Protein AF-A0ABD3VS86-F1 (afdb_monomer)

Mean predicted aligned error: 17.23 Å

InterPro domains:
  IPR017452 GPCR, rhodopsin-like, 7TM [PS50262] (13-280)

pLDDT: mean 81.8, std 9.31, range [47.94, 93.56]

Foldseek 3Di:
DVVVLVVLVVVLVVLVVVLVVLVVVLVVLVVVLVVLVVVLVVLVVLLVVLVVLLVVLVVLLVVLVVLLVVLVVLLVVLVVLLVVLVVLLVVLVVLLVVLVVVLVVLVVQLVVLVVQLVVLVVQLVVLVVVPPPNPVSNVVSVVSNVVSVVSNVVSVVSNVVSVVSNVVSVVSNVVSVVSNVVSVVSNVVSVVSSVVSVVSNVVSVVSSVVSVVSSVVSVVVSVVSVVVSVVSVVVSVVSVVVSVVSVVVSVVSVVVSVVVVVVVVVVVVVVVVVVVVVVVVVVVVVVVVVVVVVVVVVVVVVVVVVVVVVVVVVVVVVVVVVVVVVVVVVVVVVVVVVVVVVVVVVVVVVVVVVVVVVVVPDD

Organism: Sinanodonta woodiana (NCBI:txid1069815)

Radius of gyration: 92.17 Å; Cα contacts (8 Å, |Δi|>4): 141; chains: 1; bounding box: 219×52×261 Å

Sequence (363 aa):
ALIVIVYVLVVFVYALVVIVYVLVVIVYVVVVFVHVLVVFVDALIMIVYVLVVFMYALVVFVYALVVIVYVLVVFVDALIVIVYVLVVFVYALVVFVDVLVVFVYVLVVFVYALVVIVYVLVVFVYALVVFVDAPVVIVYVLVVFVYALVVIVYVLVVFVYALVVIVYVLVVFVYALVVIVYVLVVFVYALVVIVYVLVVFVYALIVFVYALVEFVDALVVFVYILVVFVYILVVFVYILVVFVYILVEFVDALVVIVDVLVVIVDVLVVFVDALIVIVYILVVFVDVLVVIVYILVVIVDVLVVFVDVLVVIVDVLVVIVDVLVVFVDVLVVFVDVLVVIVDVLVVIVDVLVVFVDALIVIV

Secondary structure (DSSP, 8-state):
-HHHHHHHHHHHHHHHHHHHHHHHHHHHHHHHHHHHHHHHHHHHHHHHHHHHHHHHHHHHHHHHHHHHHHHHHHHHHHHHHHHHHHHHHHHHHHHHHHHHHHHHHHHHHHHHHHHHHHHHHHHHHHHHH-TTSHHHHHHHHHHHHHHHHHHHHHHHHHHHHHHHHHHHHHHHHHHHHHHHHHHHHHHHHHHHHHHHHHHHHHHHHHHHHHHHHHHHHHHHHHHHHHHHHHHHHHHHHHHHHHHHHHHHHHHHHHHHHHHHHHHHHHHHHHHHHHHHHHHHHHHHHHHHHHHHHHHHHHHHHHHHHHHHHHHHHHHHHHHHHHHHHHHHHHHHHHHHHHHHHHHHHHHHHHHHHHHHHGGGG--

Solvent-accessible surface area (backbone atoms only — not comparable to full-atom values): 18591 Å² total; per-residue (Å²): 109,71,70,59,52,52,53,52,50,50,54,50,53,52,49,52,53,51,51,53,50,51,50,52,51,50,52,51,52,51,53,54,49,53,52,50,51,51,54,47,51,52,39,50,52,50,41,52,51,34,50,53,53,29,52,51,26,50,51,53,32,52,50,33,52,54,52,47,53,55,42,50,50,55,43,52,52,38,52,51,52,48,52,53,40,50,51,53,44,53,52,40,52,50,53,47,53,54,42,50,53,52,46,54,52,45,51,54,52,44,54,52,34,52,52,51,43,54,51,40,52,53,51,46,57,54,38,70,72,44,79,87,65,27,71,64,55,48,52,54,41,50,51,54,44,52,50,32,51,52,51,44,53,52,40,51,52,54,49,53,50,44,51,53,51,47,51,52,38,50,50,52,46,52,50,38,52,52,49,46,52,53,40,50,51,52,44,53,50,37,51,53,51,46,52,53,40,50,52,52,32,52,52,26,50,51,52,31,51,50,31,50,50,53,40,50,53,40,49,51,52,41,51,51,48,52,53,52,49,52,52,52,51,51,53,51,53,51,51,50,52,52,50,50,52,52,50,50,54,48,49,52,53,50,50,53,53,52,53,54,49,50,55,53,50,54,55,50,50,55,51,50,52,52,50,51,52,52,51,52,52,49,51,54,50,50,52,52,50,52,52,52,51,52,52,50,52,53,51,51,52,53,49,50,54,52,48,54,53,49,50,53,51,50,54,54,49,50,54,51,48,54,54,47,50,56,51,49,53,56,48,51,56,52,48,54,54,48,50,55,52,50,54,56,49,50,56,52,47,54,55,48,51,56,55,54,65,63,61,79,77,81,132

Structure (mmCIF, N/CA/C/O backbone):
data_AF-A0ABD3VS86-F1
#
_entry.id   AF-A0ABD3VS86-F1
#
loop_
_atom_site.group_PDB
_atom_site.id
_atom_site.type_symbol
_atom_site.label_atom_id
_atom_site.label_alt_id
_atom_site.label_comp_id
_atom_site.label_asym_id
_atom_site.label_entity_id
_atom_site.label_seq_id
_atom_site.pdbx_PDB_ins_code
_atom_site.Cartn_x
_atom_site.Cartn_y
_atom_site.Cartn_z
_atom_site.occupancy
_atom_site.B_iso_or_equiv
_atom_site.auth_seq_id
_atom_site.auth_comp_id
_atom_site.auth_asym_id
_atom_site.auth_atom_id
_atom_site.pdbx_PDB_model_num
ATOM 1 N N . ALA A 1 1 ? 41.775 4.192 -54.102 1.00 63.22 1 ALA A N 1
ATOM 2 C CA . ALA A 1 1 ? 41.269 2.963 -53.456 1.00 63.22 1 ALA A CA 1
ATOM 3 C C . ALA A 1 1 ? 41.677 2.883 -51.981 1.00 63.22 1 ALA A C 1
ATOM 5 O O . ALA A 1 1 ? 40.817 3.076 -51.138 1.00 63.22 1 ALA A O 1
ATOM 6 N N . LEU A 1 2 ? 42.963 2.702 -51.643 1.00 70.38 2 LEU A N 1
ATOM 7 C CA . LEU A 1 2 ? 43.399 2.448 -50.256 1.00 70.38 2 LEU A CA 1
ATOM 8 C C . LEU A 1 2 ? 43.022 3.548 -49.242 1.00 70.38 2 LEU A C 1
ATOM 10 O O . LEU A 1 2 ? 42.533 3.234 -48.166 1.00 70.38 2 LEU A O 1
ATOM 14 N N . ILE A 1 3 ? 43.188 4.828 -49.593 1.00 73.25 3 ILE A N 1
ATOM 15 C CA . ILE A 1 3 ? 42.834 5.956 -48.705 1.00 73.25 3 ILE A CA 1
ATOM 16 C C . ILE A 1 3 ? 41.329 5.978 -48.398 1.00 73.25 3 ILE A C 1
ATOM 18 O O . ILE A 1 3 ? 40.940 6.203 -47.257 1.00 73.25 3 ILE A O 1
ATOM 22 N N . VAL A 1 4 ? 40.493 5.696 -49.402 1.00 71.38 4 VAL A N 1
ATOM 23 C CA . VAL A 1 4 ? 39.032 5.617 -49.243 1.00 71.38 4 VAL A CA 1
ATOM 24 C C . VAL A 1 4 ? 38.672 4.446 -48.329 1.00 71.38 4 VAL A C 1
ATOM 26 O O . VAL A 1 4 ? 37.917 4.630 -47.386 1.00 71.38 4 VAL A O 1
ATOM 29 N N . ILE A 1 5 ? 39.288 3.277 -48.531 1.00 72.12 5 ILE A N 1
ATOM 30 C CA . ILE A 1 5 ? 39.076 2.095 -47.680 1.00 72.12 5 ILE A CA 1
ATOM 31 C C . ILE A 1 5 ? 39.452 2.387 -46.220 1.00 72.12 5 ILE A C 1
ATOM 33 O O . ILE A 1 5 ? 38.683 2.080 -45.316 1.00 72.12 5 ILE A O 1
ATOM 37 N N . VAL A 1 6 ? 40.610 3.010 -45.977 1.00 78.56 6 VAL A N 1
ATOM 38 C CA . VAL A 1 6 ? 41.067 3.345 -44.618 1.00 78.56 6 VAL A CA 1
ATOM 39 C C . VAL A 1 6 ? 40.141 4.363 -43.958 1.00 78.56 6 VAL A C 1
ATOM 41 O O . VAL A 1 6 ? 39.762 4.174 -42.806 1.00 78.56 6 VAL A O 1
ATOM 44 N N . TYR A 1 7 ? 39.750 5.420 -44.673 1.00 78.75 7 TYR A N 1
ATOM 45 C CA . TYR A 1 7 ? 38.824 6.421 -44.146 1.00 78.75 7 TYR A CA 1
ATOM 46 C C . TYR A 1 7 ? 37.487 5.791 -43.745 1.00 78.75 7 TYR A C 1
ATOM 48 O O . TYR A 1 7 ? 37.012 6.004 -42.631 1.00 78.75 7 TYR A O 1
ATOM 56 N N . VAL A 1 8 ? 36.916 4.954 -44.613 1.00 72.88 8 VAL A N 1
ATOM 57 C CA . VAL A 1 8 ? 35.641 4.290 -44.336 1.00 72.88 8 VAL A CA 1
ATOM 58 C C . VAL A 1 8 ? 35.768 3.290 -43.177 1.00 72.88 8 VAL A C 1
ATOM 60 O O . VAL A 1 8 ? 34.880 3.222 -42.331 1.00 72.88 8 VAL A O 1
ATOM 63 N N . LEU A 1 9 ? 36.900 2.587 -43.049 1.00 78.25 9 LEU A N 1
ATOM 64 C CA . LEU A 1 9 ? 37.176 1.717 -41.901 1.00 78.25 9 LEU A CA 1
ATOM 65 C C . LEU A 1 9 ? 37.260 2.504 -40.580 1.00 78.25 9 LEU A C 1
ATOM 67 O O . LEU A 1 9 ? 36.756 2.051 -39.557 1.00 78.25 9 LEU A O 1
ATOM 71 N N . VAL A 1 10 ? 37.872 3.691 -40.583 1.00 83.06 10 VAL A N 1
ATOM 72 C CA . VAL A 1 10 ? 37.931 4.557 -39.392 1.00 83.06 10 VAL A CA 1
ATOM 73 C C . VAL A 1 10 ? 36.533 5.021 -38.986 1.00 83.06 10 VAL A C 1
ATOM 75 O O . VAL A 1 10 ? 36.191 4.946 -37.806 1.00 83.06 10 VAL A O 1
ATOM 78 N N . VAL A 1 11 ? 35.712 5.446 -39.951 1.00 79.00 11 VAL A N 1
ATOM 79 C CA . VAL A 1 11 ? 34.309 5.820 -39.709 1.00 79.00 11 VAL A CA 1
ATOM 80 C C . VAL A 1 11 ? 33.521 4.635 -39.141 1.00 79.00 11 VAL A C 1
ATOM 82 O O . VAL A 1 11 ? 32.789 4.799 -38.167 1.00 79.00 11 VAL A O 1
ATOM 85 N N . PHE A 1 12 ? 33.736 3.428 -39.670 1.00 80.94 12 PHE A N 1
ATOM 86 C CA . PHE A 1 12 ? 33.117 2.199 -39.172 1.00 80.94 12 PHE A CA 1
ATOM 87 C C . PHE A 1 12 ? 33.495 1.895 -37.714 1.00 80.94 12 PHE A C 1
ATOM 89 O O . PHE A 1 12 ? 32.628 1.620 -36.885 1.00 80.94 12 PHE A O 1
ATOM 96 N N . VAL A 1 13 ? 34.785 1.975 -37.375 1.00 85.31 13 VAL A N 1
ATOM 97 C CA . VAL A 1 13 ? 35.257 1.756 -35.998 1.00 85.31 13 VAL A CA 1
ATOM 98 C C . VAL A 1 13 ? 34.685 2.814 -35.058 1.00 85.31 13 VAL A C 1
ATOM 100 O O . VAL A 1 13 ? 34.249 2.480 -33.958 1.00 85.31 13 VAL A O 1
ATOM 103 N N . TYR A 1 14 ? 34.640 4.076 -35.486 1.00 86.31 14 TYR A N 1
ATOM 104 C CA . TYR A 1 14 ? 34.037 5.148 -34.701 1.00 86.31 14 TYR A CA 1
ATOM 105 C C . TYR A 1 14 ? 32.551 4.881 -34.426 1.00 86.31 14 TYR A C 1
ATOM 107 O O . TYR A 1 14 ? 32.125 4.946 -33.274 1.00 86.31 14 TYR A O 1
ATOM 115 N N . ALA A 1 15 ? 31.780 4.494 -35.446 1.00 84.50 15 ALA A N 1
ATOM 116 C CA . ALA A 1 15 ? 30.375 4.128 -35.286 1.00 84.50 15 ALA A CA 1
ATOM 117 C C . ALA A 1 15 ? 30.194 2.956 -34.304 1.00 84.50 15 ALA A C 1
ATOM 119 O O . ALA A 1 15 ? 29.332 3.016 -33.429 1.00 84.50 15 ALA A O 1
ATOM 120 N N . LEU A 1 16 ? 31.056 1.933 -34.361 1.00 86.69 16 LEU A N 1
ATOM 121 C CA . LEU A 1 16 ? 31.034 0.821 -33.404 1.00 86.69 16 LEU A CA 1
ATOM 122 C C . LEU A 1 16 ? 31.282 1.293 -31.961 1.00 86.69 16 LEU A C 1
ATOM 124 O O . LEU A 1 16 ? 30.590 0.859 -31.040 1.00 86.69 16 LEU A O 1
ATOM 128 N N . VAL A 1 17 ? 32.242 2.197 -31.749 1.00 89.75 17 VAL A N 1
ATOM 129 C CA . VAL A 1 17 ? 32.513 2.778 -30.423 1.00 89.75 17 VAL A CA 1
ATOM 130 C C . VAL A 1 17 ? 31.291 3.535 -29.903 1.00 89.75 17 VAL A C 1
ATOM 132 O O . VAL A 1 17 ? 30.924 3.376 -28.737 1.00 89.75 17 VAL A O 1
ATOM 135 N N . VAL A 1 18 ? 30.627 4.313 -30.762 1.00 89.19 18 VAL A N 1
ATOM 136 C CA . VAL A 1 18 ? 29.396 5.033 -30.411 1.00 89.19 18 VAL A CA 1
ATOM 137 C C . VAL A 1 18 ? 28.268 4.056 -30.050 1.00 89.19 18 VAL A C 1
ATOM 139 O O . VAL A 1 18 ? 27.614 4.244 -29.026 1.00 89.19 18 VAL A O 1
ATOM 142 N N . ILE A 1 19 ? 28.082 2.972 -30.812 1.00 89.25 19 ILE A N 1
ATOM 143 C CA . ILE A 1 19 ? 27.111 1.902 -30.513 1.00 89.25 19 ILE A CA 1
ATOM 144 C C . ILE A 1 19 ? 27.366 1.306 -29.124 1.00 89.25 19 ILE A C 1
ATOM 146 O O . ILE A 1 19 ? 26.439 1.188 -28.321 1.00 89.25 19 ILE A O 1
ATOM 150 N N . VAL A 1 20 ? 28.620 0.957 -28.816 1.00 91.69 20 VAL A N 1
ATOM 151 C CA . VAL A 1 20 ? 28.997 0.400 -27.507 1.00 91.69 20 VAL A CA 1
ATOM 152 C C . VAL A 1 20 ? 28.713 1.400 -26.389 1.00 91.69 20 VAL A C 1
ATOM 154 O O . VAL A 1 20 ? 28.146 1.025 -25.365 1.00 91.69 20 VAL A O 1
ATOM 157 N N . TYR A 1 21 ? 29.053 2.675 -26.585 1.00 92.12 21 TYR A N 1
ATOM 158 C CA . TYR A 1 21 ? 28.762 3.722 -25.610 1.00 92.12 21 TYR A CA 1
ATOM 159 C C . TYR A 1 21 ? 27.258 3.837 -25.330 1.00 92.12 21 TYR A C 1
ATOM 161 O O . TYR A 1 21 ? 26.846 3.828 -24.170 1.00 92.12 21 TYR A O 1
ATOM 169 N N . VAL A 1 22 ? 26.424 3.873 -26.373 1.00 90.75 22 VAL A N 1
ATOM 170 C CA . VAL A 1 22 ? 24.965 3.938 -26.210 1.00 90.75 22 VAL A CA 1
ATOM 171 C C . VAL A 1 22 ? 24.426 2.689 -25.514 1.00 90.75 22 VAL A C 1
ATOM 173 O O . VAL A 1 22 ? 23.578 2.818 -24.635 1.00 90.75 22 VAL A O 1
ATOM 176 N N . LEU A 1 23 ? 24.950 1.494 -25.808 1.00 90.00 23 LEU A N 1
ATOM 177 C CA . LEU A 1 23 ? 24.580 0.271 -25.084 1.00 90.00 23 LEU A CA 1
ATOM 178 C C . LEU A 1 23 ? 24.909 0.353 -23.589 1.00 90.00 23 LEU A C 1
ATOM 180 O O . LEU A 1 23 ? 24.090 -0.051 -22.765 1.00 90.00 23 LEU A O 1
ATOM 184 N N . VAL A 1 24 ? 26.063 0.910 -23.214 1.00 93.31 24 VAL A N 1
ATOM 185 C CA . VAL A 1 24 ? 26.407 1.135 -21.798 1.00 93.31 24 VAL A CA 1
ATOM 186 C C . VAL A 1 24 ? 25.408 2.091 -21.141 1.00 93.31 24 VAL A C 1
ATOM 188 O O . VAL A 1 24 ? 24.947 1.827 -20.030 1.00 93.31 24 VAL A O 1
ATOM 191 N N . VAL A 1 25 ? 25.020 3.166 -21.833 1.00 92.12 25 VAL A N 1
ATOM 192 C CA . VAL A 1 25 ? 23.998 4.107 -21.346 1.00 92.12 25 VAL A CA 1
ATOM 193 C C . VAL A 1 25 ? 22.637 3.416 -21.189 1.00 92.12 25 VAL A C 1
ATOM 195 O O . VAL A 1 25 ? 21.981 3.603 -20.166 1.00 92.12 25 VAL A O 1
ATOM 198 N N . ILE A 1 26 ? 22.231 2.569 -22.140 1.00 90.06 26 ILE A N 1
ATOM 199 C CA . ILE A 1 26 ? 21.009 1.754 -22.050 1.00 90.06 26 ILE A CA 1
ATOM 200 C C . ILE A 1 26 ? 21.048 0.879 -20.796 1.00 90.06 26 ILE A C 1
ATOM 202 O O . ILE A 1 26 ? 20.100 0.898 -20.015 1.00 90.06 26 ILE A O 1
ATOM 206 N N . VAL A 1 27 ? 22.146 0.153 -20.565 1.00 93.19 27 VAL A N 1
ATOM 207 C CA . VAL A 1 27 ? 22.306 -0.698 -19.374 1.00 93.19 27 VAL A CA 1
ATOM 208 C C . VAL A 1 27 ? 22.190 0.129 -18.096 1.00 93.19 27 VAL A C 1
ATOM 210 O O . VAL A 1 27 ? 21.472 -0.266 -17.180 1.00 93.19 27 VAL A O 1
ATOM 213 N N . TYR A 1 28 ? 22.838 1.293 -18.038 1.00 92.88 28 TYR A N 1
ATOM 214 C CA . TYR A 1 28 ? 22.732 2.189 -16.889 1.00 92.88 28 TYR A CA 1
ATOM 215 C C . TYR A 1 28 ? 21.281 2.617 -16.626 1.00 92.88 28 TYR A C 1
ATOM 217 O O . TYR A 1 28 ? 20.801 2.505 -15.499 1.00 92.88 28 TYR A O 1
ATOM 225 N N . VAL A 1 29 ? 20.551 3.041 -17.661 1.00 91.06 29 VAL A N 1
ATOM 226 C CA . VAL A 1 29 ? 19.140 3.435 -17.528 1.00 91.06 29 VAL A CA 1
ATOM 227 C C . VAL A 1 29 ? 18.263 2.259 -17.103 1.00 91.06 29 VAL A C 1
ATOM 229 O O . VAL A 1 29 ? 17.376 2.447 -16.275 1.00 91.06 29 VAL A O 1
ATOM 232 N N . VAL A 1 30 ? 18.534 1.041 -17.581 1.00 89.56 30 VAL A N 1
ATOM 233 C CA . VAL A 1 30 ? 17.834 -0.172 -17.124 1.00 89.56 30 VAL A CA 1
ATOM 234 C C . VAL A 1 30 ? 18.080 -0.426 -15.638 1.00 89.56 30 VAL A C 1
ATOM 236 O O . VAL A 1 30 ? 17.137 -0.723 -14.910 1.00 89.56 30 VAL A O 1
ATOM 239 N N . VAL A 1 31 ? 19.314 -0.275 -15.151 1.00 93.06 31 VAL A N 1
ATOM 240 C CA . VAL A 1 31 ? 19.618 -0.421 -13.717 1.00 93.06 31 VAL A CA 1
ATOM 241 C C . VAL A 1 31 ? 18.857 0.616 -12.889 1.00 93.06 31 VAL A C 1
ATOM 243 O O . VAL A 1 31 ? 18.236 0.264 -11.886 1.00 93.06 31 VAL A O 1
ATOM 246 N N . VAL A 1 32 ? 18.849 1.880 -13.325 1.00 91.38 32 VAL A N 1
ATOM 247 C CA . VAL A 1 32 ? 18.081 2.949 -12.666 1.00 91.38 32 VAL A CA 1
ATOM 248 C C . VAL A 1 32 ? 16.581 2.638 -12.685 1.00 91.38 32 VAL A C 1
ATOM 250 O O . VAL A 1 32 ? 15.911 2.788 -11.666 1.00 91.38 32 VAL A O 1
ATOM 253 N N . PHE A 1 33 ? 16.054 2.143 -13.805 1.00 88.62 33 PHE A N 1
ATOM 254 C CA . PHE A 1 33 ? 14.658 1.731 -13.939 1.00 88.62 33 PHE A CA 1
ATOM 255 C C . PHE A 1 33 ? 14.290 0.616 -12.955 1.00 88.62 33 PHE A C 1
ATOM 257 O O . PHE A 1 33 ? 13.276 0.715 -12.266 1.00 88.62 33 PHE A O 1
ATOM 264 N N . VAL A 1 34 ? 15.129 -0.418 -12.838 1.00 91.19 34 VAL A N 1
ATOM 265 C CA . VAL A 1 34 ? 14.931 -1.503 -11.865 1.00 91.19 34 VAL A CA 1
ATOM 266 C C . VAL A 1 34 ? 14.947 -0.957 -10.440 1.00 91.19 34 VAL A C 1
ATOM 268 O O . VAL A 1 34 ? 14.097 -1.333 -9.638 1.00 91.19 34 VAL A O 1
ATOM 271 N N . HIS A 1 35 ? 15.861 -0.040 -10.121 1.00 92.19 35 HIS A N 1
ATOM 272 C CA . HIS A 1 35 ? 15.905 0.576 -8.798 1.00 92.19 35 HIS A CA 1
ATOM 273 C C . HIS A 1 35 ? 14.616 1.347 -8.479 1.00 92.19 35 HIS A C 1
ATOM 275 O O . HIS A 1 35 ? 14.045 1.169 -7.406 1.00 92.19 35 HIS A O 1
ATOM 281 N N . VAL A 1 36 ? 14.100 2.137 -9.425 1.00 89.75 36 VAL A N 1
ATOM 282 C CA . VAL A 1 36 ? 12.823 2.847 -9.247 1.00 89.75 36 VAL A CA 1
ATOM 283 C C . VAL A 1 36 ? 11.644 1.883 -9.134 1.00 89.75 36 VAL A C 1
ATOM 285 O O . VAL A 1 36 ? 10.735 2.139 -8.349 1.00 89.75 36 VAL A O 1
ATOM 288 N N . LEU A 1 37 ? 11.665 0.749 -9.840 1.00 87.38 37 LEU A N 1
ATOM 289 C CA . LEU A 1 37 ? 10.648 -0.291 -9.687 1.00 87.38 37 LEU A CA 1
ATOM 290 C C . LEU A 1 37 ? 10.660 -0.901 -8.277 1.00 87.38 37 LEU A C 1
ATOM 292 O O . LEU A 1 37 ? 9.596 -1.120 -7.706 1.00 87.38 37 LEU A O 1
ATOM 296 N N . VAL A 1 38 ? 11.839 -1.143 -7.697 1.00 92.31 38 VAL A N 1
ATOM 297 C CA . VAL A 1 38 ? 11.953 -1.607 -6.302 1.00 92.31 38 VAL A CA 1
ATOM 298 C C . VAL A 1 38 ? 11.349 -0.573 -5.352 1.00 92.31 38 VAL A C 1
ATOM 300 O O . VAL A 1 38 ? 10.472 -0.913 -4.565 1.00 92.31 38 VAL A O 1
ATOM 303 N N . VAL A 1 39 ? 11.722 0.702 -5.499 1.00 90.88 39 VAL A N 1
ATOM 304 C CA . VAL A 1 39 ? 11.173 1.798 -4.681 1.00 90.88 39 VAL A CA 1
ATOM 305 C C . VAL A 1 39 ? 9.650 1.926 -4.845 1.00 90.88 39 VAL A C 1
ATOM 307 O O . VAL A 1 39 ? 8.940 2.208 -3.883 1.00 90.88 39 VAL A O 1
ATOM 310 N N . PHE A 1 40 ? 9.121 1.680 -6.045 1.00 87.38 40 PHE A N 1
ATOM 311 C CA . PHE A 1 40 ? 7.682 1.647 -6.308 1.00 87.38 40 PHE A CA 1
ATOM 312 C C . PHE A 1 40 ? 6.978 0.507 -5.560 1.00 87.38 40 PHE A C 1
ATOM 314 O O . PHE A 1 40 ? 5.913 0.715 -4.976 1.00 87.38 40 PHE A O 1
ATOM 321 N N . VAL A 1 41 ? 7.574 -0.690 -5.547 1.00 89.81 41 VAL A N 1
ATOM 322 C CA . VAL A 1 41 ? 7.056 -1.831 -4.779 1.00 89.81 41 VAL A CA 1
ATOM 323 C C . VAL A 1 41 ? 7.093 -1.530 -3.280 1.00 89.81 41 VAL A C 1
ATOM 325 O O . VAL A 1 41 ? 6.098 -1.767 -2.597 1.00 89.81 41 VAL A O 1
ATOM 328 N N . ASP A 1 42 ? 8.178 -0.947 -2.775 1.00 90.19 42 ASP A N 1
ATOM 329 C CA . ASP A 1 42 ? 8.295 -0.559 -1.366 1.00 90.19 42 ASP A CA 1
ATOM 330 C C . ASP A 1 42 ? 7.235 0.483 -0.972 1.00 90.19 42 ASP A C 1
ATOM 332 O O . ASP A 1 42 ? 6.608 0.369 0.084 1.00 90.19 42 ASP A O 1
ATOM 336 N N . ALA A 1 43 ? 6.957 1.458 -1.844 1.00 88.25 43 ALA A N 1
ATOM 337 C CA . ALA A 1 43 ? 5.882 2.426 -1.633 1.00 88.25 43 ALA A CA 1
ATOM 338 C C . ALA A 1 43 ? 4.499 1.753 -1.583 1.00 88.25 43 ALA A C 1
ATOM 340 O O . ALA A 1 43 ? 3.679 2.096 -0.732 1.00 88.25 43 ALA A O 1
ATOM 341 N N . LEU A 1 44 ? 4.242 0.753 -2.436 1.00 88.25 44 LEU A N 1
ATOM 342 C CA . LEU A 1 44 ? 3.002 -0.026 -2.384 1.00 88.25 44 LEU A CA 1
ATOM 343 C C . LEU A 1 44 ? 2.880 -0.817 -1.073 1.00 88.25 44 LEU A C 1
ATOM 345 O O . LEU A 1 44 ? 1.809 -0.840 -0.467 1.00 88.25 44 LEU A O 1
ATOM 349 N N . ILE A 1 45 ? 3.968 -1.441 -0.614 1.00 90.31 45 ILE A N 1
ATOM 350 C CA . ILE A 1 45 ? 4.004 -2.151 0.672 1.00 90.31 45 ILE A CA 1
ATOM 351 C C . ILE A 1 45 ? 3.692 -1.186 1.820 1.00 90.31 45 ILE A C 1
ATOM 353 O O . ILE A 1 45 ? 2.901 -1.520 2.702 1.00 90.31 45 ILE A O 1
ATOM 357 N N . MET A 1 46 ? 4.259 0.022 1.791 1.00 88.75 46 MET A N 1
ATOM 358 C CA . MET A 1 46 ? 3.983 1.054 2.790 1.00 88.75 46 MET A CA 1
ATOM 359 C C . MET A 1 46 ? 2.500 1.454 2.798 1.00 88.75 46 MET A C 1
ATOM 361 O O . MET A 1 46 ? 1.890 1.494 3.864 1.00 88.75 46 MET A O 1
ATOM 365 N N . ILE A 1 47 ? 1.884 1.651 1.626 1.00 85.19 47 ILE A N 1
ATOM 366 C CA . ILE A 1 47 ? 0.440 1.919 1.513 1.00 85.19 47 ILE A CA 1
ATOM 367 C C . ILE A 1 47 ? -0.381 0.791 2.154 1.00 85.19 47 ILE A C 1
ATOM 369 O O . ILE A 1 47 ? -1.312 1.059 2.916 1.00 85.19 47 ILE A O 1
ATOM 373 N N . VAL A 1 48 ? -0.038 -0.472 1.878 1.00 90.56 48 VAL A N 1
ATOM 374 C CA . VAL A 1 48 ? -0.724 -1.632 2.473 1.00 90.56 48 VAL A CA 1
ATOM 375 C C . VAL A 1 48 ? -0.575 -1.634 3.993 1.00 90.56 48 VAL A C 1
ATOM 377 O O . VAL A 1 48 ? -1.560 -1.845 4.699 1.00 90.56 48 VAL A O 1
ATOM 380 N N . TYR A 1 49 ? 0.626 -1.370 4.506 1.00 89.12 49 TYR A N 1
ATOM 381 C CA . TYR A 1 49 ? 0.875 -1.293 5.943 1.00 89.12 49 TYR A CA 1
ATOM 382 C C . TYR A 1 49 ? 0.008 -0.219 6.612 1.00 89.12 49 TYR A C 1
ATOM 384 O O . TYR A 1 49 ? -0.685 -0.509 7.590 1.00 89.12 49 TYR A O 1
ATOM 392 N N . VAL A 1 50 ? -0.028 0.993 6.052 1.00 87.50 50 VAL A N 1
ATOM 393 C CA . VAL A 1 50 ? -0.854 2.086 6.587 1.00 87.50 50 VAL A CA 1
ATOM 394 C C . VAL A 1 50 ? -2.344 1.731 6.533 1.00 87.50 50 VAL A C 1
ATOM 396 O O . VAL A 1 50 ? -3.078 1.996 7.484 1.00 87.50 50 VAL A O 1
ATOM 399 N N . LEU A 1 51 ? -2.801 1.050 5.478 1.00 85.19 51 LEU A N 1
ATOM 400 C CA . LEU A 1 51 ? -4.186 0.585 5.376 1.00 85.19 51 LEU A CA 1
ATOM 401 C C . LEU A 1 51 ? -4.536 -0.442 6.464 1.00 85.19 51 LEU A C 1
ATOM 403 O O . LEU A 1 51 ? -5.634 -0.401 7.019 1.00 85.19 51 LEU A O 1
ATOM 407 N N . VAL A 1 52 ? -3.613 -1.338 6.820 1.00 89.00 52 VAL A N 1
ATOM 408 C CA . VAL A 1 52 ? -3.809 -2.274 7.941 1.00 89.00 52 VAL A CA 1
ATOM 409 C C . VAL A 1 52 ? -3.948 -1.518 9.265 1.00 89.00 52 VAL A C 1
ATOM 411 O O . VAL A 1 52 ? -4.863 -1.809 10.038 1.00 89.00 52 VAL A O 1
ATOM 414 N N . VAL A 1 53 ? -3.093 -0.521 9.514 1.00 86.50 53 VAL A N 1
ATOM 415 C CA . VAL A 1 53 ? -3.177 0.332 10.714 1.00 86.50 53 VAL A CA 1
ATOM 416 C C . VAL A 1 53 ? -4.511 1.082 10.760 1.00 86.50 53 VAL A C 1
ATOM 418 O O . VAL A 1 53 ? -5.179 1.102 11.795 1.00 86.50 53 VAL A O 1
ATOM 421 N N . PHE A 1 54 ? -4.948 1.629 9.626 1.00 80.94 54 PHE A N 1
ATOM 422 C CA . PHE A 1 54 ? -6.243 2.290 9.479 1.00 80.94 54 PHE A CA 1
ATOM 423 C C . PHE A 1 54 ? -7.415 1.354 9.811 1.00 80.94 54 PHE A C 1
ATOM 425 O O . PHE A 1 54 ? -8.304 1.713 10.586 1.00 80.94 54 PHE A O 1
ATOM 432 N N . MET A 1 55 ? -7.401 0.126 9.284 1.00 86.56 55 MET A N 1
ATOM 433 C CA . MET A 1 55 ? -8.423 -0.881 9.579 1.00 86.56 55 MET A CA 1
ATOM 434 C C . MET A 1 55 ? -8.449 -1.245 11.064 1.00 86.56 55 MET A C 1
ATOM 436 O O . MET A 1 55 ? -9.524 -1.378 11.647 1.00 86.56 55 MET A O 1
ATOM 440 N N . TYR A 1 56 ? -7.284 -1.361 11.702 1.00 85.81 56 TYR A N 1
ATOM 441 C CA . TYR A 1 56 ? -7.208 -1.607 13.139 1.00 85.81 56 TYR A CA 1
ATOM 442 C C . TYR A 1 56 ? -7.815 -0.452 13.949 1.00 85.81 56 TYR A C 1
ATOM 444 O O . TYR A 1 56 ? -8.632 -0.688 14.841 1.00 85.81 56 TYR A O 1
ATOM 452 N N . ALA A 1 57 ? -7.492 0.799 13.603 1.00 83.62 57 ALA A N 1
ATOM 453 C CA . ALA A 1 57 ? -8.077 1.977 14.241 1.00 83.62 57 ALA A CA 1
ATOM 454 C C . ALA A 1 57 ? -9.610 2.012 14.090 1.00 83.62 57 ALA A C 1
ATOM 456 O O . ALA A 1 57 ? -10.321 2.303 15.055 1.00 83.62 57 ALA A O 1
ATOM 457 N N . LEU A 1 58 ? -10.131 1.633 12.916 1.00 82.50 58 LEU A N 1
ATOM 458 C CA . LEU A 1 58 ? -11.569 1.518 12.669 1.00 82.50 58 LEU A CA 1
ATOM 459 C C . LEU A 1 58 ? -12.225 0.447 13.555 1.00 82.50 58 LEU A C 1
ATOM 461 O O . LEU A 1 58 ? -13.295 0.682 14.113 1.00 82.50 58 LEU A O 1
ATOM 465 N N . VAL A 1 59 ? -11.594 -0.718 13.724 1.00 88.38 59 VAL A N 1
ATOM 466 C CA . VAL A 1 59 ? -12.110 -1.778 14.608 1.00 88.38 59 VAL A CA 1
ATOM 467 C C . VAL A 1 59 ? -12.196 -1.288 16.054 1.00 88.38 59 VAL A C 1
ATOM 469 O O . VAL A 1 59 ? -13.225 -1.480 16.702 1.00 88.38 59 VAL A O 1
ATOM 472 N N . VAL A 1 60 ? -11.156 -0.611 16.551 1.00 85.25 60 VAL A N 1
ATOM 473 C CA . VAL A 1 60 ? -11.152 -0.033 17.907 1.00 85.25 60 VAL A CA 1
ATOM 474 C C . VAL A 1 60 ? -12.258 1.016 18.060 1.00 85.25 60 VAL A C 1
ATOM 476 O O . VAL A 1 60 ? -12.967 1.022 19.066 1.00 85.25 60 VAL A O 1
ATOM 479 N N . PHE A 1 61 ? -12.453 1.862 17.047 1.00 79.62 61 PHE A N 1
ATOM 480 C CA . PHE A 1 61 ? -13.527 2.853 17.013 1.00 79.62 61 PHE A CA 1
ATOM 481 C C . PHE A 1 61 ? -14.919 2.206 17.101 1.00 79.62 61 PHE A C 1
ATOM 483 O O . PHE A 1 61 ? -15.743 2.606 17.927 1.00 79.62 61 PHE A O 1
ATOM 490 N N . VAL A 1 62 ? -15.176 1.170 16.295 1.00 86.75 62 VAL A N 1
ATOM 491 C CA . VAL A 1 62 ? -16.447 0.429 16.317 1.00 86.75 62 VAL A CA 1
ATOM 492 C C . VAL A 1 62 ? -16.651 -0.259 17.665 1.00 86.75 62 VAL A C 1
ATOM 494 O O . VAL A 1 62 ? -17.747 -0.204 18.220 1.00 86.75 62 VAL A O 1
ATOM 497 N N . TYR A 1 63 ? -15.605 -0.863 18.231 1.00 86.62 63 TYR A N 1
ATOM 498 C CA . TYR A 1 63 ? -15.682 -1.488 19.548 1.00 86.62 63 TYR A CA 1
ATOM 499 C C . TYR A 1 63 ? -16.066 -0.476 20.635 1.00 86.62 63 TYR A C 1
ATOM 501 O O . TYR A 1 63 ? -16.973 -0.739 21.422 1.00 86.62 63 TYR A O 1
ATOM 509 N N . ALA A 1 64 ? -15.448 0.710 20.644 1.00 84.12 64 ALA A N 1
ATOM 510 C CA . ALA A 1 64 ? -15.806 1.772 21.582 1.00 84.12 64 ALA A CA 1
ATOM 511 C C . ALA A 1 64 ? -17.286 2.180 21.447 1.00 84.12 64 ALA A C 1
ATOM 513 O O . ALA A 1 64 ? -17.973 2.325 22.457 1.00 84.12 64 ALA A O 1
ATOM 514 N N . LEU A 1 65 ? -17.813 2.275 20.220 1.00 83.62 65 LEU A N 1
ATOM 515 C CA . LEU A 1 65 ? -19.234 2.554 19.984 1.00 83.62 65 LEU A CA 1
ATOM 516 C C . LEU A 1 65 ? -20.146 1.459 20.562 1.00 83.62 65 LEU A C 1
ATOM 518 O O . LEU A 1 65 ? -21.141 1.769 21.215 1.00 83.62 65 LEU A O 1
ATOM 522 N N . VAL A 1 66 ? -19.800 0.184 20.365 1.00 89.88 66 VAL A N 1
ATOM 523 C CA . VAL A 1 66 ? -20.557 -0.950 20.926 1.00 89.88 66 VAL A CA 1
ATOM 524 C C . VAL A 1 66 ? -20.585 -0.884 22.453 1.00 89.88 66 VAL A C 1
ATOM 526 O O . VAL A 1 66 ? -21.640 -1.074 23.059 1.00 89.88 66 VAL A O 1
ATOM 529 N N . VAL A 1 67 ? -19.453 -0.563 23.085 1.00 87.06 67 VAL A N 1
ATOM 530 C CA . VAL A 1 67 ? -19.389 -0.415 24.544 1.00 87.06 67 VAL A CA 1
ATOM 531 C C . VAL A 1 67 ? -20.272 0.743 25.020 1.00 87.06 67 VAL A C 1
ATOM 533 O O . VAL A 1 67 ? -20.985 0.575 26.007 1.00 87.06 67 VAL A O 1
ATOM 536 N N . ILE A 1 68 ? -20.307 1.881 24.315 1.00 83.19 68 ILE A N 1
ATOM 537 C CA . ILE A 1 68 ? -21.224 2.990 24.646 1.00 83.19 68 ILE A CA 1
ATOM 538 C C . ILE A 1 68 ? -22.677 2.507 24.648 1.00 83.19 68 ILE A C 1
ATOM 540 O O . ILE A 1 68 ? -23.408 2.781 25.599 1.00 83.19 68 ILE A O 1
ATOM 544 N N . VAL A 1 69 ? -23.090 1.758 23.620 1.00 88.19 69 VAL A N 1
ATOM 545 C CA . VAL A 1 69 ? -24.454 1.213 23.532 1.00 88.19 69 VAL A CA 1
ATOM 546 C C . VAL A 1 69 ? -24.755 0.302 24.720 1.00 88.19 69 VAL A C 1
ATOM 548 O O . VAL A 1 69 ? -25.800 0.451 25.348 1.00 88.19 69 VAL A O 1
ATOM 551 N N . TYR A 1 70 ? -23.837 -0.597 25.078 1.00 87.00 70 TYR A N 1
ATOM 552 C CA . TYR A 1 70 ? -24.023 -1.486 26.225 1.00 87.00 70 TYR A CA 1
ATOM 553 C C . TYR A 1 70 ? -24.203 -0.710 27.538 1.00 87.00 70 TYR A C 1
ATOM 555 O O . TYR A 1 70 ? -25.105 -1.002 28.321 1.00 87.00 70 TYR A O 1
ATOM 563 N N . VAL A 1 71 ? -23.384 0.317 27.773 1.00 85.00 71 VAL A N 1
ATOM 564 C CA . VAL A 1 71 ? -23.476 1.120 29.000 1.00 85.00 71 VAL A CA 1
ATOM 565 C C . VAL A 1 71 ? -24.763 1.950 29.032 1.00 85.00 71 VAL A C 1
ATOM 567 O O . VAL A 1 71 ? -25.360 2.104 30.096 1.00 85.00 71 VAL A O 1
ATOM 570 N N . LEU A 1 72 ? -25.242 2.426 27.878 1.00 84.38 72 LEU A N 1
ATOM 571 C CA . LEU A 1 72 ? -26.551 3.074 27.772 1.00 84.38 72 LEU A CA 1
ATOM 572 C C . LEU A 1 72 ? -27.703 2.120 28.110 1.00 84.38 72 LEU A C 1
ATOM 574 O O . LEU A 1 72 ? -28.656 2.546 28.754 1.00 84.38 72 LEU A O 1
ATOM 578 N N . VAL A 1 73 ? -27.618 0.840 27.738 1.00 88.75 73 VAL A N 1
ATOM 579 C CA . VAL A 1 73 ? -28.618 -0.162 28.150 1.00 88.75 73 VAL A CA 1
ATOM 580 C C . VAL A 1 73 ? -28.629 -0.311 29.672 1.00 88.75 73 VAL A C 1
ATOM 582 O O . VAL A 1 73 ? -29.683 -0.166 30.284 1.00 88.75 73 VAL A O 1
ATOM 585 N N . VAL A 1 74 ? -27.458 -0.477 30.301 1.00 85.75 74 VAL A N 1
ATOM 586 C CA . VAL A 1 74 ? -27.339 -0.561 31.772 1.00 85.75 74 VAL A CA 1
ATOM 587 C C . VAL A 1 74 ? -27.915 0.684 32.458 1.00 85.75 74 VAL A C 1
ATOM 589 O O . VAL A 1 74 ? -28.565 0.588 33.498 1.00 85.75 74 VAL A O 1
ATOM 592 N N . PHE A 1 75 ? -27.702 1.861 31.869 1.00 80.94 75 PHE A N 1
ATOM 593 C CA . PHE A 1 75 ? -28.251 3.122 32.359 1.00 80.94 75 PHE A CA 1
ATOM 594 C C . PHE A 1 75 ? -29.786 3.149 32.312 1.00 80.94 75 PHE A C 1
ATOM 596 O O . PHE A 1 75 ? -30.430 3.567 33.276 1.00 80.94 75 PHE A O 1
ATOM 603 N N . VAL A 1 76 ? -30.378 2.692 31.205 1.00 86.94 76 VAL A N 1
ATOM 604 C CA . VAL A 1 76 ? -31.837 2.597 31.053 1.00 86.94 76 VAL A CA 1
ATOM 605 C C . VAL A 1 76 ? -32.418 1.594 32.049 1.00 86.94 76 VAL A C 1
ATOM 607 O O . VAL A 1 76 ? -33.402 1.911 32.717 1.00 86.94 76 VAL A O 1
ATOM 610 N N . ASP A 1 77 ? -31.784 0.436 32.223 1.00 87.88 77 ASP A N 1
ATOM 611 C CA . ASP A 1 77 ? -32.220 -0.575 33.190 1.00 87.88 77 ASP A CA 1
ATOM 612 C C . ASP A 1 77 ? -32.190 -0.036 34.627 1.00 87.88 77 ASP A C 1
ATOM 614 O O . ASP A 1 77 ? -33.154 -0.199 35.377 1.00 87.88 77 ASP A O 1
ATOM 618 N N . ALA A 1 78 ? -31.131 0.686 35.006 1.00 83.38 78 ALA A N 1
ATOM 619 C CA . ALA A 1 78 ? -31.050 1.352 36.304 1.00 83.38 78 ALA A CA 1
ATOM 620 C C . ALA A 1 78 ? -32.211 2.347 36.508 1.00 83.38 78 ALA A C 1
ATOM 622 O O . ALA A 1 78 ? -32.845 2.360 37.565 1.00 83.38 78 ALA A O 1
ATOM 623 N N . LEU A 1 79 ? -32.551 3.143 35.488 1.00 84.94 79 LEU A N 1
ATOM 624 C CA . LEU A 1 79 ? -33.686 4.066 35.558 1.00 84.94 79 LEU A CA 1
ATOM 625 C C . LEU A 1 79 ? -35.018 3.324 35.755 1.00 84.94 79 LEU A C 1
ATOM 627 O O . LEU A 1 79 ? -35.836 3.744 36.575 1.00 84.94 79 LEU A O 1
ATOM 631 N N . ILE A 1 80 ? -35.224 2.206 35.054 1.00 90.00 80 ILE A N 1
ATOM 632 C CA . ILE A 1 80 ? -36.418 1.363 35.208 1.00 90.00 80 ILE A CA 1
ATOM 633 C C . ILE A 1 80 ? -36.531 0.846 36.648 1.00 90.00 80 ILE A C 1
ATOM 635 O O . ILE A 1 80 ? -37.611 0.913 37.242 1.00 90.00 80 ILE A O 1
ATOM 639 N N . VAL A 1 81 ? -35.426 0.383 37.242 1.00 88.44 81 VAL A N 1
ATOM 640 C CA . VAL A 1 81 ? -35.419 -0.088 38.636 1.00 88.44 81 VAL A CA 1
ATOM 641 C C . VAL A 1 81 ? -35.785 1.041 39.602 1.00 88.44 81 VAL A C 1
ATOM 643 O O . VAL A 1 81 ? -36.595 0.817 40.500 1.00 88.44 81 VAL A O 1
ATOM 646 N N . ILE A 1 82 ? -35.267 2.262 39.410 1.00 83.69 82 ILE A N 1
ATOM 647 C CA . ILE A 1 82 ? -35.652 3.421 40.239 1.00 83.69 82 ILE A CA 1
ATOM 648 C C . ILE A 1 82 ? -37.163 3.648 40.178 1.00 83.69 82 ILE A C 1
ATOM 650 O O . ILE A 1 82 ? -37.800 3.796 41.221 1.00 83.69 82 ILE A O 1
ATOM 654 N N . VAL A 1 83 ? -37.748 3.643 38.976 1.00 89.38 83 VAL A N 1
ATOM 655 C CA . VAL A 1 83 ? -39.196 3.828 38.799 1.00 89.38 83 VAL A CA 1
ATOM 656 C C . VAL A 1 83 ? -39.976 2.749 39.548 1.00 89.38 83 VAL A C 1
ATOM 658 O O . VAL A 1 83 ? -40.898 3.073 40.295 1.00 89.38 83 VAL A O 1
ATOM 661 N N . TYR A 1 84 ? -39.586 1.481 39.412 1.00 89.62 84 TYR A N 1
ATOM 662 C CA . TYR A 1 84 ? -40.241 0.378 40.114 1.00 89.62 84 TYR A CA 1
ATOM 663 C C . TYR A 1 84 ? -40.177 0.545 41.640 1.00 89.62 84 TYR A C 1
ATOM 665 O O . TYR A 1 84 ? -41.188 0.407 42.329 1.00 89.62 84 TYR A O 1
ATOM 673 N N . VAL A 1 85 ? -39.010 0.902 42.181 1.00 87.12 85 VAL A N 1
ATOM 674 C CA . VAL A 1 85 ? -38.829 1.104 43.626 1.00 87.12 85 VAL A CA 1
ATOM 675 C C . VAL A 1 85 ? -39.647 2.290 44.135 1.00 87.12 85 VAL A C 1
ATOM 6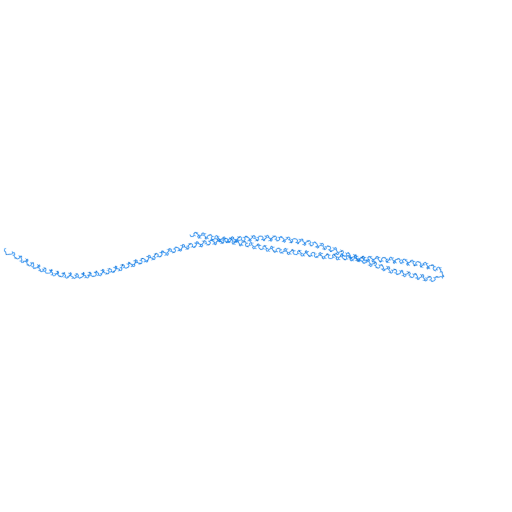77 O O . VAL A 1 85 ? -40.243 2.201 45.208 1.00 87.12 85 VAL A O 1
ATOM 680 N N . LEU A 1 86 ? -39.749 3.373 43.359 1.00 85.00 86 LEU A N 1
ATOM 681 C CA . LEU A 1 86 ? -40.617 4.505 43.689 1.00 85.00 86 LEU A CA 1
ATOM 682 C C . LEU A 1 86 ? -42.096 4.106 43.726 1.00 85.00 86 LEU A C 1
ATOM 684 O O . LEU A 1 86 ? -42.816 4.547 44.618 1.00 85.00 86 LEU A O 1
ATOM 688 N N . VAL A 1 87 ? -42.554 3.240 42.818 1.00 90.69 87 VAL A N 1
ATOM 689 C CA . VAL A 1 87 ? -43.928 2.709 42.859 1.00 90.69 87 VAL A CA 1
ATOM 690 C C . VAL A 1 87 ? -44.165 1.913 44.146 1.00 90.69 87 VAL A 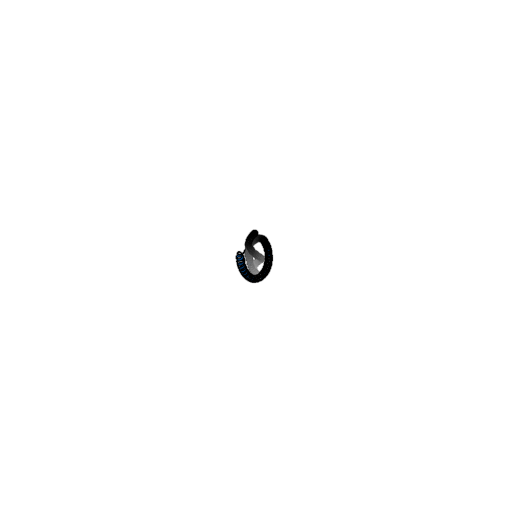C 1
ATOM 692 O O . VAL A 1 87 ? -45.162 2.147 44.831 1.00 90.69 87 VAL A O 1
ATOM 695 N N . VAL A 1 88 ? -43.237 1.025 44.521 1.00 87.12 88 VAL A N 1
ATOM 696 C CA . VAL A 1 88 ? -43.317 0.256 45.779 1.00 87.12 88 VAL A CA 1
ATOM 697 C C . VAL A 1 88 ? -43.335 1.185 46.996 1.00 87.12 88 VAL A C 1
ATOM 699 O O . VAL A 1 88 ? -44.120 0.980 47.920 1.00 87.12 88 VAL A O 1
ATOM 702 N N . PHE A 1 89 ? -42.514 2.233 46.984 1.00 82.44 89 PHE A N 1
ATOM 703 C CA . PHE A 1 89 ? -42.457 3.241 48.039 1.00 82.44 89 PHE A CA 1
ATOM 704 C C . PHE A 1 89 ? -43.782 4.000 48.190 1.00 82.44 89 PHE A C 1
ATOM 706 O O . PHE A 1 89 ? -44.287 4.152 49.302 1.00 82.44 89 PHE A O 1
ATOM 713 N N . VAL A 1 90 ? -44.382 4.439 47.080 1.00 88.00 90 VAL A N 1
ATOM 714 C CA . VAL A 1 90 ? -45.693 5.105 47.091 1.00 88.00 90 VAL A CA 1
ATOM 715 C C . VAL A 1 90 ? -46.770 4.165 47.626 1.00 88.00 90 VAL A C 1
ATOM 717 O O . VAL A 1 90 ? -47.563 4.571 48.470 1.00 88.00 90 VAL A O 1
ATOM 720 N N . TYR A 1 91 ? -46.778 2.902 47.196 1.00 87.69 91 TYR A N 1
ATOM 721 C CA . TYR A 1 91 ? -47.724 1.913 47.710 1.00 87.69 91 TYR A CA 1
ATOM 722 C C . TYR A 1 91 ? -47.572 1.706 49.224 1.00 87.69 91 TYR A C 1
ATOM 724 O O . TYR A 1 91 ? -48.560 1.727 49.955 1.00 87.69 91 TYR A O 1
ATOM 732 N N . ALA A 1 92 ? -46.336 1.585 49.715 1.00 84.81 92 ALA A N 1
ATOM 733 C CA . ALA A 1 92 ? -46.048 1.489 51.142 1.00 84.81 92 ALA A CA 1
ATOM 734 C C . ALA A 1 92 ? -46.554 2.723 51.915 1.00 84.81 92 ALA A C 1
ATOM 736 O O . ALA A 1 92 ? -47.123 2.576 52.995 1.00 84.81 92 ALA A O 1
ATOM 737 N N . LEU A 1 93 ? -46.414 3.932 51.354 1.00 84.19 93 LEU A N 1
ATOM 738 C CA . LEU A 1 93 ? -46.939 5.163 51.954 1.00 84.19 93 LEU A CA 1
ATOM 739 C C . LEU A 1 93 ? -48.469 5.135 52.068 1.00 84.19 93 LEU A C 1
ATOM 741 O O . LEU A 1 93 ? -49.006 5.518 53.104 1.00 84.19 93 LEU A O 1
ATOM 745 N N . VAL A 1 94 ? -49.166 4.665 51.030 1.00 91.25 94 VAL A N 1
ATOM 746 C CA . VAL A 1 94 ? -50.631 4.522 51.056 1.00 91.25 94 VAL A CA 1
ATOM 747 C C . VAL A 1 94 ? -51.050 3.573 52.180 1.00 91.25 94 VAL A C 1
ATOM 749 O O . VAL A 1 94 ? -51.853 3.955 53.027 1.00 91.25 94 VAL A O 1
ATOM 752 N N . VAL A 1 95 ? -50.422 2.393 52.268 1.00 87.88 95 VAL A N 1
ATOM 753 C CA . VAL A 1 95 ? -50.698 1.420 53.341 1.00 87.88 95 VAL A CA 1
ATOM 754 C C . VAL A 1 95 ? -50.420 2.015 54.725 1.00 87.88 95 VAL A C 1
ATOM 756 O O . VAL A 1 95 ? -51.193 1.794 55.656 1.00 87.88 95 VAL A O 1
ATOM 759 N N . PHE A 1 96 ? -49.346 2.794 54.883 1.00 84.19 96 PHE A N 1
ATOM 760 C CA . PHE A 1 96 ? -49.046 3.479 56.142 1.00 84.19 96 PHE A CA 1
ATOM 761 C C . PHE A 1 96 ? -50.179 4.420 56.570 1.00 84.19 96 PHE A C 1
ATOM 763 O O . PHE A 1 96 ? -50.602 4.395 57.727 1.00 84.19 96 PHE A O 1
ATOM 770 N N . VAL A 1 97 ? -50.669 5.242 55.637 1.00 88.06 97 VAL A N 1
ATOM 771 C CA . VAL A 1 97 ? -51.765 6.184 55.889 1.00 88.06 97 VAL A CA 1
ATOM 772 C C . VAL A 1 97 ? -53.033 5.430 56.285 1.00 88.06 97 VAL A C 1
ATOM 774 O O . VAL A 1 97 ? -53.645 5.782 57.294 1.00 88.06 97 VAL A O 1
ATOM 777 N N . ASP A 1 98 ? -53.386 4.362 55.568 1.00 88.44 98 ASP A N 1
ATOM 778 C CA . ASP A 1 98 ? -54.566 3.546 55.875 1.00 88.44 98 ASP A CA 1
ATOM 779 C C . ASP A 1 98 ? -54.494 2.939 57.285 1.00 88.44 98 ASP A C 1
ATOM 781 O O . ASP A 1 98 ? -55.453 3.012 58.058 1.00 88.44 98 ASP A O 1
ATOM 785 N N . VAL A 1 99 ? -53.336 2.394 57.673 1.00 86.12 99 VAL A N 1
ATOM 786 C CA . VAL A 1 99 ? -53.130 1.825 59.016 1.00 86.12 99 VAL A CA 1
ATOM 787 C C . VAL A 1 99 ? -53.234 2.899 60.096 1.00 86.12 99 VAL A C 1
ATOM 789 O O . VAL A 1 99 ? -53.806 2.644 61.156 1.00 86.12 99 VAL A O 1
ATOM 792 N N . LEU A 1 100 ? -52.735 4.109 59.839 1.00 84.06 100 LEU A N 1
ATOM 793 C CA . LEU A 1 100 ? -52.842 5.229 60.771 1.00 84.06 100 LEU A CA 1
ATOM 794 C C . LEU A 1 100 ? -54.298 5.686 60.949 1.00 84.06 100 LEU A C 1
ATOM 796 O O . LEU A 1 100 ? -54.714 5.986 62.068 1.00 84.06 100 LEU A O 1
ATOM 800 N N . VAL A 1 101 ? -55.101 5.671 59.881 1.00 89.12 101 VAL A N 1
ATOM 801 C CA . VAL A 1 101 ? -56.549 5.926 59.967 1.00 89.12 101 VAL A CA 1
ATOM 802 C C . VAL A 1 101 ? -57.234 4.874 60.845 1.00 89.12 101 VAL A C 1
ATOM 804 O O . VAL A 1 101 ? -57.980 5.232 61.761 1.00 89.12 101 VAL A O 1
ATOM 807 N N . VAL A 1 102 ? -56.943 3.584 60.632 1.00 85.75 102 VAL A N 1
ATOM 808 C CA . VAL A 1 102 ? -57.471 2.491 61.472 1.00 85.75 102 VAL A CA 1
ATOM 809 C C . VAL A 1 102 ? -57.035 2.662 62.928 1.00 85.75 102 VAL A C 1
ATOM 811 O O . VAL A 1 102 ? -57.846 2.511 63.839 1.00 85.75 102 VAL A O 1
ATOM 814 N N . PHE A 1 103 ? -55.778 3.030 63.163 1.00 80.62 103 PHE A N 1
ATOM 815 C CA . PHE A 1 103 ? -55.232 3.268 64.496 1.00 80.62 103 PHE A CA 1
ATOM 816 C C . PHE A 1 103 ? -55.990 4.372 65.246 1.00 80.62 103 PHE A C 1
ATOM 818 O O . PHE A 1 103 ? -56.374 4.187 66.402 1.00 80.62 103 PHE A O 1
ATOM 825 N N . VAL A 1 104 ? -56.263 5.500 64.580 1.00 84.94 104 VAL A N 1
ATOM 826 C CA . VAL A 1 104 ? -57.062 6.595 65.152 1.00 84.94 104 VAL A CA 1
ATOM 827 C C . VAL A 1 104 ? -58.471 6.113 65.495 1.00 84.94 104 VAL A C 1
ATOM 829 O O . VAL A 1 104 ? -58.957 6.382 66.593 1.00 84.94 104 VAL A O 1
ATOM 832 N N . TYR A 1 105 ? -59.116 5.357 64.602 1.00 85.50 105 TYR A N 1
ATOM 833 C CA . TYR A 1 105 ? -60.444 4.796 64.861 1.00 85.50 105 TYR A CA 1
ATOM 834 C C . TYR A 1 105 ? -60.455 3.878 66.095 1.00 85.50 105 TYR A C 1
ATOM 836 O O . TYR A 1 105 ? -61.308 4.013 66.971 1.00 85.50 105 TYR A O 1
ATOM 844 N N . VAL A 1 106 ? -59.471 2.983 66.207 1.00 82.94 106 VAL A N 1
ATOM 845 C CA . VAL A 1 106 ? -59.320 2.061 67.343 1.00 82.94 106 VAL A CA 1
ATOM 846 C C . VAL A 1 106 ? -59.131 2.823 68.659 1.00 82.94 106 VAL A C 1
ATOM 848 O O . VAL A 1 106 ? -59.748 2.470 69.664 1.00 82.94 106 VAL A O 1
ATOM 851 N N . LEU A 1 107 ? -58.354 3.911 68.655 1.00 81.88 107 LEU A N 1
ATOM 852 C CA . LEU A 1 107 ? -58.184 4.780 69.822 1.00 81.88 107 LEU A CA 1
ATOM 853 C C . LEU A 1 107 ? -59.510 5.428 70.253 1.00 81.88 107 LEU A C 1
ATOM 855 O O . LEU A 1 107 ? -59.809 5.488 71.444 1.00 81.88 107 LEU A O 1
ATOM 859 N N . VAL A 1 108 ? -60.330 5.878 69.299 1.00 88.19 108 VAL A N 1
ATOM 860 C CA . VAL A 1 108 ? -61.661 6.432 69.594 1.00 88.19 108 VAL A CA 1
ATOM 861 C C . VAL A 1 108 ? -62.555 5.380 70.260 1.00 88.19 108 VAL A C 1
ATOM 863 O O . VAL A 1 108 ? -63.183 5.671 71.280 1.00 88.19 108 VAL A O 1
ATOM 866 N N . VAL A 1 109 ? -62.574 4.143 69.746 1.00 85.06 109 VAL A N 1
ATOM 867 C CA . VAL A 1 109 ? -63.342 3.032 70.342 1.00 85.06 109 VAL A CA 1
ATOM 868 C C . VAL A 1 109 ? -62.843 2.702 71.753 1.00 85.06 109 VAL A C 1
ATOM 870 O O . VAL A 1 109 ? -63.654 2.476 72.652 1.00 85.06 109 VAL A O 1
ATOM 873 N N . PHE A 1 110 ? -61.527 2.731 71.981 1.00 81.81 110 PHE A N 1
ATOM 874 C CA . PHE A 1 110 ? -60.936 2.539 73.307 1.00 81.81 110 PHE A CA 1
ATOM 875 C C . PHE A 1 110 ? -61.421 3.586 74.317 1.00 81.81 110 PHE A C 1
ATOM 877 O O . PHE A 1 110 ? -61.869 3.237 75.410 1.00 81.81 110 PHE A O 1
ATOM 884 N N . VAL A 1 111 ? -61.368 4.869 73.940 1.00 84.88 111 VAL A N 1
ATOM 885 C CA . VAL A 1 111 ? -61.847 5.976 74.782 1.00 84.88 111 VAL A CA 1
ATOM 886 C C . VAL A 1 111 ? -63.327 5.788 75.110 1.00 84.88 111 VAL A C 1
ATOM 888 O O . VAL A 1 111 ? -63.717 5.928 76.268 1.00 84.88 111 VAL A O 1
ATOM 891 N N . TYR A 1 112 ? -64.146 5.405 74.128 1.00 83.50 112 TYR A N 1
ATOM 892 C CA . TYR A 1 112 ? -65.562 5.130 74.355 1.00 83.50 112 TYR A CA 1
ATOM 893 C C . TYR A 1 112 ? -65.784 3.975 75.346 1.00 83.50 112 TYR A C 1
ATOM 895 O O . TYR A 1 112 ? -66.575 4.112 76.278 1.00 83.50 112 TYR A O 1
ATOM 903 N N . ALA A 1 113 ? -65.056 2.861 75.208 1.00 80.69 113 ALA A N 1
ATOM 904 C CA . ALA A 1 113 ? -65.153 1.727 76.131 1.00 80.69 113 ALA A CA 1
ATOM 905 C C . ALA A 1 113 ? -64.772 2.110 77.575 1.00 80.69 113 ALA A C 1
ATOM 907 O O . ALA A 1 113 ? -65.446 1.698 78.520 1.00 80.69 113 ALA A O 1
ATOM 908 N N . LEU A 1 114 ? -63.748 2.955 77.758 1.00 81.06 114 LEU A N 1
ATOM 909 C CA . LEU A 1 114 ? -63.392 3.505 79.070 1.00 81.06 114 LEU A CA 1
ATOM 910 C C . LEU A 1 114 ? -64.506 4.380 79.654 1.00 81.06 114 LEU A C 1
ATOM 912 O O . LEU A 1 114 ? -64.832 4.244 80.832 1.00 81.06 114 LEU A O 1
ATOM 916 N N . VAL A 1 115 ? -65.119 5.245 78.840 1.00 87.62 115 VAL A N 1
ATOM 917 C CA . VAL A 1 115 ? -66.264 6.066 79.268 1.00 87.62 115 VAL A CA 1
ATOM 918 C C . VAL A 1 115 ? -67.429 5.180 79.725 1.00 87.62 115 VAL A C 1
ATOM 920 O O . VAL A 1 115 ? -68.019 5.451 80.771 1.00 87.62 115 VAL A O 1
ATOM 923 N N . VAL A 1 116 ? -67.724 4.090 79.003 1.00 82.50 116 VAL A N 1
ATOM 924 C CA . VAL A 1 116 ? -68.750 3.110 79.401 1.00 82.50 116 VAL A CA 1
ATOM 925 C C . VAL A 1 116 ? -68.417 2.486 80.756 1.00 82.50 116 VAL A C 1
ATOM 927 O O . VAL A 1 116 ? -69.292 2.425 81.614 1.00 82.50 116 VAL A O 1
ATOM 930 N N . ILE A 1 117 ? -67.165 2.084 80.999 1.00 79.44 117 ILE A N 1
ATOM 931 C CA . ILE A 1 117 ? -66.742 1.555 82.307 1.00 79.44 117 ILE A CA 1
ATOM 932 C C . ILE A 1 117 ? -66.981 2.575 83.421 1.00 79.44 117 ILE A C 1
ATOM 934 O O . ILE A 1 117 ? -67.556 2.223 84.449 1.00 79.44 117 ILE A O 1
ATOM 938 N N . VAL A 1 118 ? -66.573 3.833 83.222 1.00 83.12 118 VAL A N 1
ATOM 939 C CA . VAL A 1 118 ? -66.783 4.901 84.212 1.00 83.12 118 VAL A CA 1
ATOM 940 C C . VAL A 1 118 ? -68.271 5.052 84.522 1.00 83.12 118 VAL A C 1
ATOM 942 O O . VAL A 1 118 ? -68.652 5.077 85.690 1.00 83.12 118 VAL A O 1
ATOM 945 N N . TYR A 1 119 ? -69.124 5.084 83.496 1.00 81.12 119 TYR A N 1
ATOM 946 C CA . TYR A 1 119 ? -70.572 5.169 83.675 1.00 81.12 119 TYR A CA 1
ATOM 947 C C . TYR A 1 119 ? -71.138 3.965 84.445 1.00 81.12 119 TYR A C 1
ATOM 949 O O . TYR A 1 119 ? -71.890 4.137 85.402 1.00 81.12 119 TYR A O 1
ATOM 957 N N . VAL A 1 120 ? -70.738 2.747 84.074 1.00 78.62 120 VAL A N 1
ATOM 958 C CA . VAL A 1 120 ? -71.159 1.497 84.725 1.00 78.62 120 VAL A CA 1
ATOM 959 C C . VAL A 1 120 ? -70.743 1.474 86.199 1.00 78.62 120 VAL A C 1
ATOM 961 O O . VAL A 1 120 ? -71.550 1.100 87.045 1.00 78.62 120 VAL A O 1
ATOM 964 N N . LEU A 1 121 ? -69.534 1.937 86.534 1.00 77.31 121 LEU A N 1
ATOM 965 C CA . LEU A 1 121 ? -69.071 2.068 87.920 1.00 77.31 121 LEU A CA 1
ATOM 966 C C . LEU A 1 121 ? -69.890 3.092 88.711 1.00 77.31 121 LEU A C 1
ATOM 968 O O . LEU A 1 121 ? -70.240 2.832 89.859 1.00 77.31 121 LEU A O 1
ATOM 972 N N . VAL A 1 122 ? -70.234 4.232 88.105 1.00 80.94 122 VAL A N 1
ATOM 973 C CA . VAL A 1 122 ? -71.121 5.219 88.738 1.00 80.94 122 VAL A CA 1
ATOM 974 C C . VAL A 1 122 ? -72.481 4.584 89.044 1.00 80.94 122 VAL A C 1
ATOM 976 O O . VAL A 1 122 ? -72.940 4.649 90.183 1.00 80.94 122 VAL A O 1
ATOM 979 N N . VAL A 1 123 ? -73.100 3.905 88.071 1.00 79.19 123 VAL A N 1
ATOM 980 C CA . VAL A 1 123 ? -74.385 3.205 88.260 1.00 79.19 123 VAL A CA 1
ATOM 981 C C . VAL A 1 123 ? -74.278 2.102 89.317 1.00 79.19 123 VAL A C 1
ATOM 983 O O . VAL A 1 123 ? -75.185 1.963 90.133 1.00 79.19 123 VAL A O 1
ATOM 986 N N . PHE A 1 124 ? -73.171 1.355 89.359 1.00 75.31 124 PHE A N 1
ATOM 987 C CA . PHE A 1 124 ? -72.906 0.343 90.386 1.00 75.31 124 PHE A CA 1
ATOM 988 C C . PHE A 1 124 ? -72.914 0.940 91.798 1.00 75.31 124 PHE A C 1
ATOM 990 O O . PHE A 1 124 ? -73.569 0.407 92.694 1.00 75.31 124 PHE A O 1
ATOM 997 N N . VAL A 1 125 ? -72.221 2.070 91.988 1.00 74.50 125 VAL A N 1
ATOM 998 C CA . VAL A 1 125 ? -72.185 2.795 93.266 1.00 74.50 125 VAL A CA 1
ATOM 999 C C . VAL A 1 125 ? -73.592 3.236 93.670 1.00 74.50 125 VAL A C 1
ATOM 1001 O O . VAL A 1 125 ? -73.982 3.033 94.816 1.00 74.50 125 VAL A O 1
ATOM 1004 N N . TYR A 1 126 ? -74.385 3.771 92.737 1.00 72.94 126 TYR A N 1
ATOM 1005 C CA . TYR A 1 126 ? -75.783 4.128 92.999 1.00 72.94 126 TYR A CA 1
ATOM 1006 C C . TYR A 1 126 ? -76.659 2.909 93.340 1.00 72.94 126 TYR A C 1
ATOM 1008 O O . TYR A 1 126 ? -77.456 2.978 94.273 1.00 72.94 126 TYR A O 1
ATOM 1016 N N . ALA A 1 127 ? -76.510 1.787 92.631 1.00 69.44 127 ALA A N 1
ATOM 1017 C CA . ALA A 1 127 ? -77.290 0.570 92.865 1.00 69.44 127 ALA A CA 1
ATOM 1018 C C . ALA A 1 127 ? -77.005 -0.065 94.238 1.00 69.44 127 ALA A C 1
ATOM 1020 O O . ALA A 1 127 ? -77.922 -0.581 94.870 1.00 69.44 127 ALA A O 1
ATOM 1021 N N . LEU A 1 128 ? -75.766 0.024 94.741 1.00 67.94 128 LEU A N 1
ATOM 1022 C CA . LEU A 1 128 ? -75.417 -0.395 96.106 1.00 67.94 128 LEU A CA 1
ATOM 1023 C C . LEU A 1 128 ? -76.121 0.437 97.191 1.00 67.94 128 LEU A C 1
ATOM 1025 O O . LEU A 1 128 ? -76.359 -0.067 98.287 1.00 67.94 128 LEU A O 1
ATOM 1029 N N . VAL A 1 129 ? -76.456 1.697 96.901 1.00 64.94 129 VAL A N 1
ATOM 1030 C CA . VAL A 1 129 ? -77.133 2.604 97.844 1.00 64.94 129 VAL A CA 1
ATOM 1031 C C . VAL A 1 129 ? -78.639 2.313 97.935 1.00 64.94 129 VAL A C 1
ATOM 1033 O O . VAL A 1 129 ? -79.248 2.552 98.978 1.00 64.94 129 VAL A O 1
ATOM 1036 N N . VAL A 1 130 ? -79.258 1.765 96.882 1.00 62.19 130 VAL A N 1
ATOM 1037 C CA . VAL A 1 130 ? -80.711 1.533 96.797 1.00 62.19 130 VAL A CA 1
ATOM 1038 C C . VAL A 1 130 ? -81.021 0.042 97.000 1.00 62.19 130 VAL A C 1
ATOM 1040 O O . VAL A 1 130 ? -81.018 -0.754 96.069 1.00 62.19 130 VAL A O 1
ATOM 1043 N N . PHE A 1 131 ? -81.290 -0.353 98.247 1.00 55.34 131 PHE A N 1
ATOM 1044 C CA . PHE A 1 131 ? -81.260 -1.754 98.708 1.00 55.34 131 PHE A CA 1
ATOM 1045 C C . PHE A 1 131 ? -82.378 -2.687 98.174 1.00 55.34 131 PHE A C 1
ATOM 1047 O O . PHE A 1 131 ? -82.315 -3.890 98.412 1.00 55.34 131 PHE A O 1
ATOM 1054 N N . VAL A 1 132 ? -83.405 -2.186 97.471 1.00 49.94 132 VAL A N 1
ATOM 1055 C CA . VAL A 1 132 ? -84.627 -2.976 97.172 1.00 49.94 132 VAL A CA 1
ATOM 1056 C C . VAL A 1 132 ? -84.635 -3.632 95.774 1.00 49.94 132 VAL A C 1
ATOM 1058 O O . VAL A 1 132 ? -85.207 -4.707 95.639 1.00 49.94 132 VAL A O 1
ATOM 1061 N N . ASP A 1 133 ? -83.905 -3.102 94.782 1.00 57.25 133 ASP A N 1
ATOM 1062 C CA . ASP A 1 133 ? -83.748 -3.702 93.430 1.00 57.25 133 ASP A CA 1
ATOM 1063 C C . ASP A 1 133 ? -82.288 -4.090 93.098 1.00 57.25 133 ASP A C 1
ATOM 1065 O O . ASP A 1 133 ? -81.933 -4.438 91.967 1.00 57.25 133 ASP A O 1
ATOM 1069 N N . ALA A 1 134 ? -81.414 -4.045 94.105 1.00 60.53 134 ALA A N 1
ATOM 1070 C CA . ALA A 1 134 ? -79.964 -4.117 93.957 1.00 60.53 134 ALA A CA 1
ATOM 1071 C C . ALA A 1 134 ? -79.412 -5.346 93.192 1.00 60.53 134 ALA A C 1
ATOM 1073 O O . ALA A 1 134 ? -78.542 -5.149 92.343 1.00 60.53 134 ALA A O 1
ATOM 1074 N N . PRO A 1 135 ? -79.854 -6.605 93.409 1.00 69.38 135 PRO A N 1
ATOM 1075 C CA . PRO A 1 135 ? -79.130 -7.758 92.866 1.00 69.38 135 PRO A CA 1
ATOM 1076 C C . PRO A 1 135 ? -79.224 -7.894 91.337 1.00 69.38 135 PRO A C 1
ATOM 1078 O O . PRO A 1 135 ? -78.225 -8.220 90.698 1.00 69.38 135 PRO A O 1
ATOM 1081 N N . VAL A 1 136 ? -80.380 -7.616 90.724 1.00 69.88 136 VAL A N 1
ATOM 1082 C CA . VAL A 1 136 ? -80.552 -7.727 89.258 1.00 69.88 136 VAL A CA 1
ATOM 1083 C C . VAL A 1 136 ? -79.791 -6.613 88.536 1.00 69.88 136 VAL A C 1
ATOM 1085 O O . VAL A 1 136 ? -79.100 -6.872 87.549 1.00 69.88 136 VAL A O 1
ATOM 1088 N N . VAL A 1 137 ? -79.858 -5.386 89.065 1.00 71.06 137 VAL A N 1
ATOM 1089 C CA . VAL A 1 137 ? -79.105 -4.236 88.543 1.00 71.06 137 VAL A CA 1
ATOM 1090 C C . VAL 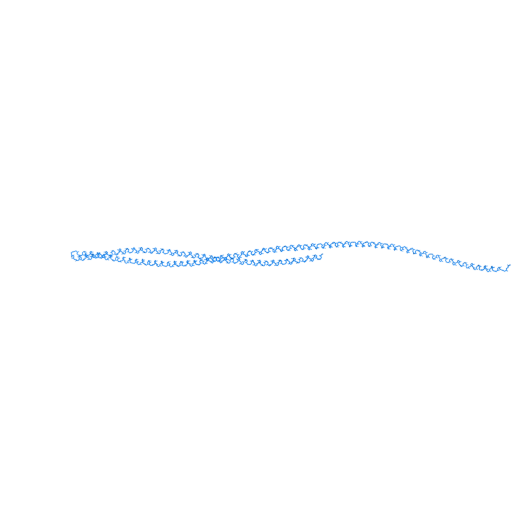A 1 137 ? -77.600 -4.490 88.654 1.00 71.06 137 VAL A C 1
ATOM 1092 O O . VAL A 1 137 ? -76.877 -4.250 87.692 1.00 71.06 137 VAL A O 1
ATOM 1095 N N . ILE A 1 138 ? -77.128 -5.061 89.769 1.00 71.75 138 ILE A N 1
ATOM 1096 C CA . ILE A 1 138 ? -75.724 -5.453 89.955 1.00 71.75 138 ILE A CA 1
ATOM 1097 C C . ILE A 1 138 ? -75.272 -6.464 88.891 1.00 71.75 138 ILE A C 1
ATOM 1099 O O . ILE A 1 138 ? -74.219 -6.267 88.287 1.00 71.75 138 ILE A O 1
ATOM 1103 N N . VAL A 1 139 ? -76.052 -7.515 88.612 1.00 76.81 139 VAL A N 1
ATOM 1104 C CA . VAL A 1 139 ? -75.687 -8.513 87.587 1.00 76.81 139 VAL A CA 1
ATOM 1105 C C . VAL A 1 139 ? -75.606 -7.875 86.200 1.00 76.81 139 VAL A C 1
ATOM 1107 O O . VAL A 1 139 ? -74.632 -8.099 85.484 1.00 76.81 139 VAL A O 1
ATOM 1110 N N . TYR A 1 140 ? -76.583 -7.047 85.825 1.00 77.38 140 TYR A N 1
ATOM 1111 C CA . TYR A 1 140 ? -76.573 -6.358 84.532 1.00 77.38 140 TYR A CA 1
ATOM 1112 C C . TYR A 1 140 ? -75.357 -5.429 84.389 1.00 77.38 140 TYR A C 1
ATOM 1114 O O . TYR A 1 140 ? -74.649 -5.471 83.384 1.00 77.38 140 TYR A O 1
ATOM 1122 N N . VAL A 1 141 ? -75.066 -4.641 85.424 1.00 75.94 141 VAL A N 1
ATOM 1123 C CA . VAL A 1 141 ? -73.901 -3.749 85.496 1.00 75.94 141 VAL A CA 1
ATOM 1124 C C . VAL A 1 141 ? -72.591 -4.535 85.361 1.00 75.94 141 VAL A C 1
ATOM 1126 O O . VAL A 1 141 ? -71.717 -4.131 84.596 1.00 75.94 141 VAL A O 1
ATOM 1129 N N . LEU A 1 142 ? -72.469 -5.698 86.012 1.00 77.12 142 LEU A N 1
ATOM 1130 C CA . LEU A 1 142 ? -71.305 -6.577 85.860 1.00 77.12 142 LEU A CA 1
ATOM 1131 C C . LEU A 1 142 ? -71.167 -7.141 84.438 1.00 77.12 142 LEU A C 1
ATOM 1133 O O . LEU A 1 142 ? -70.054 -7.199 83.921 1.00 77.12 142 LEU A O 1
ATOM 1137 N N . VAL A 1 143 ? -72.265 -7.518 83.775 1.00 80.94 143 VAL A N 1
ATOM 1138 C CA . VAL A 1 143 ? -72.226 -7.993 82.378 1.00 80.94 143 VAL A CA 1
ATOM 1139 C C . VAL A 1 143 ? -71.735 -6.890 81.440 1.00 80.94 143 VAL A C 1
ATOM 1141 O O . VAL A 1 143 ? -70.846 -7.136 80.624 1.00 80.94 143 VAL A O 1
ATOM 1144 N N . VAL A 1 144 ? -72.255 -5.665 81.577 1.00 78.75 144 VAL A N 1
ATOM 1145 C CA . VAL A 1 144 ? -71.809 -4.520 80.764 1.00 78.75 144 VAL A CA 1
ATOM 1146 C C . VAL A 1 144 ? -70.342 -4.180 81.054 1.00 78.75 144 VAL A C 1
ATOM 1148 O O . VAL A 1 144 ? -69.593 -3.884 80.125 1.00 78.75 144 VAL A O 1
ATOM 1151 N N . PHE A 1 145 ? -69.896 -4.293 82.311 1.00 76.75 145 PHE A N 1
ATOM 1152 C CA . PHE A 1 145 ? -68.491 -4.117 82.687 1.00 76.75 145 PHE A CA 1
ATOM 1153 C C . PHE A 1 145 ? -67.574 -5.155 82.020 1.00 76.75 145 PHE A C 1
ATOM 1155 O O . PHE A 1 145 ? -66.565 -4.791 81.417 1.00 76.75 145 PHE A O 1
ATOM 1162 N N . VAL A 1 146 ? -67.935 -6.443 82.073 1.00 80.62 146 VAL A N 1
ATOM 1163 C CA . VAL A 1 146 ? -67.173 -7.520 81.418 1.00 80.62 146 VAL A CA 1
ATOM 1164 C C . VAL A 1 146 ? -67.146 -7.320 79.905 1.00 80.62 146 VAL A C 1
ATOM 1166 O O . VAL A 1 146 ? -66.087 -7.445 79.296 1.00 80.62 146 VAL A O 1
ATOM 1169 N N . TYR A 1 147 ? -68.273 -6.954 79.291 1.00 80.44 147 TYR A N 1
ATOM 1170 C CA . TYR A 1 147 ? -68.320 -6.651 77.862 1.00 80.44 147 TYR A CA 1
ATOM 1171 C C . TYR A 1 147 ? -67.388 -5.487 77.498 1.00 80.44 147 TYR A C 1
ATOM 1173 O O . TYR A 1 147 ? -66.606 -5.599 76.556 1.00 80.44 147 TYR A O 1
ATOM 1181 N N . ALA A 1 148 ? -67.398 -4.400 78.276 1.00 77.38 148 ALA A N 1
ATOM 1182 C CA . ALA A 1 148 ? -66.501 -3.268 78.055 1.00 77.38 148 ALA A CA 1
ATOM 1183 C C . ALA A 1 148 ? -65.016 -3.659 78.205 1.00 77.38 148 ALA A C 1
ATOM 1185 O O . ALA A 1 148 ? -64.186 -3.212 77.413 1.00 77.38 148 ALA A O 1
ATOM 1186 N N . LEU A 1 149 ? -64.677 -4.550 79.146 1.00 78.69 149 LEU A N 1
ATOM 1187 C CA . LEU A 1 149 ? -63.328 -5.118 79.260 1.00 78.69 149 LEU A CA 1
ATOM 1188 C C . LEU A 1 149 ? -62.942 -5.977 78.046 1.00 78.69 149 LEU A C 1
ATOM 1190 O O . LEU A 1 149 ? -61.822 -5.858 77.553 1.00 78.69 149 LEU A O 1
ATOM 1194 N N . VAL A 1 150 ? -63.850 -6.812 77.531 1.00 85.12 150 VAL A N 1
ATOM 1195 C CA . VAL A 1 150 ? -63.605 -7.607 76.313 1.00 85.12 150 VAL A CA 1
ATOM 1196 C C . VAL A 1 150 ? -63.361 -6.694 75.109 1.00 85.12 150 VAL A C 1
ATOM 1198 O O . VAL A 1 150 ? -62.423 -6.931 74.347 1.00 85.12 150 VAL A O 1
ATOM 1201 N N . VAL A 1 151 ? -64.145 -5.619 74.967 1.00 82.88 151 VAL A N 1
ATOM 1202 C CA . VAL A 1 151 ? -63.936 -4.6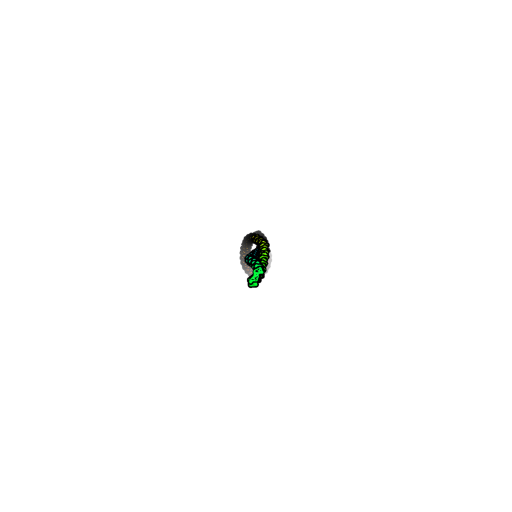02 73.925 1.00 82.88 151 VAL A CA 1
ATOM 1203 C C . VAL A 1 151 ? -62.552 -3.965 74.060 1.00 82.88 151 VAL A C 1
ATOM 1205 O O . VAL A 1 151 ? -61.853 -3.838 73.059 1.00 82.88 151 VAL A O 1
ATOM 1208 N N . ILE A 1 152 ? -62.110 -3.633 75.279 1.00 80.62 152 ILE A N 1
ATOM 1209 C CA . ILE A 1 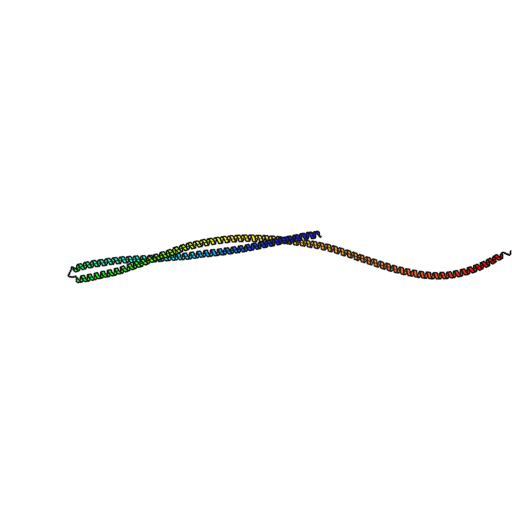152 ? -60.753 -3.121 75.522 1.00 80.62 152 ILE A CA 1
ATOM 1210 C C . ILE A 1 152 ? -59.686 -4.118 75.062 1.00 80.62 152 ILE A C 1
ATOM 1212 O O . ILE A 1 152 ? -58.762 -3.725 74.354 1.00 80.62 152 ILE A O 1
ATOM 1216 N N . VAL A 1 153 ? -59.804 -5.401 75.414 1.00 84.88 153 VAL A N 1
ATOM 1217 C CA . VAL A 1 153 ? -58.829 -6.425 74.999 1.00 84.88 153 VAL A CA 1
ATOM 1218 C C . VAL A 1 153 ? -58.780 -6.546 73.477 1.00 84.88 153 VAL A C 1
ATOM 1220 O O . VAL A 1 153 ? -57.693 -6.548 72.901 1.00 84.88 153 VAL A O 1
ATOM 1223 N N . TYR A 1 154 ? -59.937 -6.597 72.812 1.00 83.88 154 TYR A N 1
ATOM 1224 C CA . TYR A 1 154 ? -60.006 -6.646 71.352 1.00 83.88 154 TYR A CA 1
ATOM 1225 C C . TYR A 1 154 ? -59.334 -5.425 70.713 1.00 83.88 154 TYR A C 1
ATOM 1227 O O . TYR A 1 154 ? -58.498 -5.569 69.823 1.00 83.88 154 TYR A O 1
ATOM 1235 N N . VAL A 1 155 ? -59.636 -4.226 71.216 1.00 82.44 155 VAL A N 1
ATOM 1236 C CA . VAL A 1 155 ? -59.009 -2.978 70.770 1.00 82.44 155 VAL A CA 1
ATOM 1237 C C . VAL A 1 155 ? -57.490 -3.028 70.951 1.00 82.44 155 VAL A C 1
ATOM 1239 O O . VAL A 1 155 ? -56.766 -2.673 70.023 1.00 82.44 155 VAL A O 1
ATOM 1242 N N . LEU A 1 156 ? -56.987 -3.516 72.087 1.00 81.12 156 LEU A N 1
ATOM 1243 C CA . LEU A 1 156 ? -55.546 -3.656 72.315 1.00 81.12 156 LEU A CA 1
ATOM 1244 C C . LEU A 1 156 ? -54.886 -4.631 71.327 1.00 81.12 156 LEU A C 1
ATOM 1246 O O . LEU A 1 156 ? -53.787 -4.356 70.852 1.00 81.12 156 LEU A O 1
ATOM 1250 N N . VAL A 1 157 ? -55.547 -5.734 70.964 1.00 85.62 157 VAL A N 1
ATOM 1251 C CA . VAL A 1 157 ? -55.033 -6.665 69.941 1.00 85.62 157 VAL A CA 1
ATOM 1252 C C . VAL A 1 157 ? -54.946 -5.983 68.575 1.00 85.62 157 VAL A C 1
ATOM 1254 O O . VAL A 1 157 ? -53.906 -6.058 67.919 1.00 85.62 157 VAL A O 1
ATOM 1257 N N . VAL A 1 158 ? -56.000 -5.273 68.160 1.00 84.12 158 VAL A N 1
ATOM 1258 C CA . VAL A 1 158 ? -56.004 -4.528 66.889 1.00 84.12 158 VAL A CA 1
ATOM 1259 C C . VAL A 1 158 ? -54.943 -3.421 66.900 1.00 84.12 158 VAL A C 1
ATOM 1261 O O . VAL A 1 158 ? -54.267 -3.209 65.896 1.00 84.12 158 VAL A O 1
ATOM 1264 N N . PHE A 1 159 ? -54.731 -2.761 68.041 1.00 81.06 159 PHE A N 1
ATOM 1265 C CA . PHE A 1 159 ? -53.683 -1.757 68.227 1.00 81.06 159 PHE A CA 1
ATOM 1266 C C . PHE A 1 159 ? -52.279 -2.341 68.026 1.00 81.06 159 PHE A C 1
ATOM 1268 O O . PHE A 1 159 ? -51.474 -1.777 67.285 1.00 81.06 159 PHE A O 1
ATOM 1275 N N . VAL A 1 160 ? -51.986 -3.494 68.639 1.00 84.62 160 VAL A N 1
ATOM 1276 C CA . VAL A 1 160 ? -50.705 -4.193 68.449 1.00 84.62 160 VAL A CA 1
ATOM 1277 C C . VAL A 1 160 ? -50.526 -4.604 66.989 1.00 84.62 160 VAL A C 1
ATOM 1279 O O . VAL A 1 160 ? -49.450 -4.399 66.431 1.00 84.62 160 VAL A O 1
ATOM 1282 N N . TYR A 1 161 ? -51.574 -5.124 66.344 1.00 84.69 161 TYR A N 1
ATOM 1283 C CA . TYR A 1 161 ? -51.522 -5.477 64.926 1.00 84.69 161 TYR A CA 1
ATOM 1284 C C . TYR A 1 161 ? -51.205 -4.260 64.044 1.00 84.69 161 TYR A C 1
ATOM 1286 O O . TYR A 1 161 ? -50.300 -4.331 63.215 1.00 84.69 161 TYR A O 1
ATOM 1294 N N . ALA A 1 162 ? -51.871 -3.122 64.266 1.00 81.69 162 ALA A N 1
ATOM 1295 C CA . ALA A 1 162 ? -51.594 -1.882 63.539 1.00 81.69 162 ALA A CA 1
ATOM 1296 C C . ALA A 1 162 ? -50.133 -1.421 63.714 1.00 81.69 162 ALA A C 1
ATOM 1298 O O . ALA A 1 162 ? -49.481 -1.049 62.740 1.00 81.69 162 ALA A O 1
ATOM 1299 N N . LEU A 1 163 ? -49.583 -1.524 64.928 1.00 82.50 163 LEU A N 1
ATOM 1300 C CA . LEU A 1 163 ? -48.167 -1.253 65.207 1.00 82.50 163 LEU A CA 1
ATOM 1301 C C . LEU A 1 163 ? -47.222 -2.180 64.431 1.00 82.50 163 LEU A C 1
ATOM 1303 O O . LEU A 1 163 ? -46.240 -1.709 63.859 1.00 82.50 163 LEU A O 1
ATOM 1307 N N . VAL A 1 164 ? -47.516 -3.481 64.373 1.00 88.75 164 VAL A N 1
ATOM 1308 C CA . VAL A 1 164 ? -46.719 -4.449 63.600 1.00 88.75 164 VAL A CA 1
ATOM 1309 C C . VAL A 1 164 ? -46.733 -4.100 62.111 1.00 88.75 164 VAL A C 1
ATOM 1311 O O . VAL A 1 164 ? -45.678 -4.109 61.475 1.00 88.75 164 VAL A O 1
ATOM 1314 N N . VAL A 1 165 ? -47.896 -3.742 61.555 1.00 86.81 165 VAL A N 1
ATOM 1315 C CA . VAL A 1 165 ? -47.995 -3.333 60.146 1.00 86.81 165 VAL A CA 1
ATOM 1316 C C . VAL A 1 165 ? -47.211 -2.042 59.894 1.00 86.81 165 VAL A C 1
ATOM 1318 O O . VAL A 1 165 ? -46.486 -1.970 58.906 1.00 86.81 165 VAL A O 1
ATOM 1321 N N . ILE A 1 166 ? -47.261 -1.060 60.803 1.00 84.12 166 ILE A N 1
ATOM 1322 C CA . ILE A 1 166 ? -46.428 0.152 60.719 1.00 84.12 166 ILE A CA 1
ATOM 1323 C C . ILE A 1 166 ? -44.940 -0.208 60.645 1.00 84.12 166 ILE A C 1
ATOM 1325 O O . ILE A 1 166 ? -44.237 0.289 59.767 1.00 84.12 166 ILE A O 1
ATOM 1329 N N . VAL A 1 167 ? -44.454 -1.093 61.523 1.00 88.69 167 VAL A N 1
ATOM 1330 C CA . VAL A 1 167 ? -43.048 -1.529 61.505 1.00 88.69 167 VAL A CA 1
ATOM 1331 C C . VAL A 1 167 ? -42.704 -2.201 60.177 1.00 88.69 167 VAL A C 1
ATOM 1333 O O . VAL A 1 167 ? -41.677 -1.879 59.584 1.00 88.69 167 VAL A O 1
ATOM 1336 N N . TYR A 1 168 ? -43.563 -3.091 59.677 1.00 88.12 168 TYR A N 1
ATOM 1337 C CA . TYR A 1 168 ? -43.353 -3.747 58.386 1.00 88.12 168 TYR A CA 1
ATOM 1338 C C . TYR A 1 168 ? -43.246 -2.733 57.241 1.00 88.12 168 TYR A C 1
ATOM 1340 O O . TYR A 1 168 ? -42.314 -2.793 56.441 1.00 88.12 168 TYR A O 1
ATOM 1348 N N . VAL A 1 169 ? -44.152 -1.754 57.195 1.00 85.06 169 VAL A N 1
ATOM 1349 C CA . VAL A 1 169 ? -44.133 -0.695 56.181 1.00 85.06 169 VAL A CA 1
ATOM 1350 C C . VAL A 1 169 ? -42.861 0.154 56.281 1.00 85.06 169 VAL A C 1
ATOM 1352 O O . VAL A 1 169 ? -42.246 0.448 55.257 1.00 85.06 169 VAL A O 1
ATOM 1355 N N . LEU A 1 170 ? -42.402 0.485 57.492 1.00 84.69 170 LEU A N 1
ATOM 1356 C CA . LEU A 1 170 ? -41.131 1.190 57.692 1.00 84.69 170 LEU A CA 1
ATOM 1357 C C . LEU A 1 170 ? -39.927 0.378 57.190 1.00 84.69 170 LEU A C 1
ATOM 1359 O O . LEU A 1 170 ? -39.025 0.944 56.574 1.00 84.69 170 LEU A O 1
ATOM 1363 N N . VAL A 1 171 ? -39.916 -0.942 57.395 1.00 89.44 171 VAL A N 1
ATOM 1364 C CA . VAL A 1 171 ? -38.871 -1.824 56.847 1.00 89.44 171 VAL A CA 1
ATOM 1365 C C . VAL A 1 171 ? -38.879 -1.794 55.317 1.00 89.44 171 VAL A C 1
ATOM 1367 O O . VAL A 1 171 ? -37.815 -1.663 54.711 1.00 89.44 171 VAL A O 1
ATOM 1370 N N . VAL A 1 172 ? -40.058 -1.849 54.686 1.00 87.19 172 VAL A N 1
ATOM 1371 C CA . VAL A 1 172 ? -40.195 -1.724 53.222 1.00 87.19 172 VAL A CA 1
ATOM 1372 C C . VAL A 1 172 ? -39.665 -0.373 52.731 1.00 87.19 172 VAL A C 1
ATOM 1374 O O . VAL A 1 172 ? -38.946 -0.330 51.735 1.00 87.19 172 VAL A O 1
ATOM 1377 N N . PHE A 1 173 ? -39.942 0.716 53.455 1.00 81.19 173 PHE A N 1
ATOM 1378 C CA . PHE A 1 173 ? -39.401 2.051 53.174 1.00 81.19 173 PHE A CA 1
ATOM 1379 C C . PHE A 1 173 ? -37.872 2.078 53.190 1.00 81.19 173 PHE A C 1
ATOM 1381 O O . PHE A 1 173 ? -37.249 2.556 52.241 1.00 81.19 173 PHE A O 1
ATOM 1388 N N . VAL A 1 174 ? -37.260 1.554 54.255 1.00 87.75 174 VAL A N 1
ATOM 1389 C CA . VAL A 1 174 ? -35.798 1.501 54.385 1.00 87.75 174 VAL A CA 1
ATOM 1390 C C . VAL A 1 174 ? -35.198 0.662 53.261 1.00 87.75 174 VAL A C 1
ATOM 1392 O O . VAL A 1 174 ? -34.233 1.091 52.634 1.00 87.75 174 VAL A O 1
ATOM 1395 N N . TYR A 1 175 ? -35.790 -0.496 52.958 1.00 86.38 175 TYR A N 1
ATOM 1396 C CA . TYR A 1 175 ? -35.331 -1.353 51.868 1.00 86.38 175 TYR A CA 1
ATOM 1397 C C . TYR A 1 175 ? -35.405 -0.640 50.512 1.00 86.38 175 TYR A C 1
ATOM 1399 O O . TYR A 1 175 ? -34.422 -0.631 49.776 1.00 86.38 175 TYR A O 1
ATOM 1407 N N . ALA A 1 176 ? -36.524 0.023 50.207 1.00 83.88 176 ALA A N 1
ATOM 1408 C CA . ALA A 1 176 ? -36.671 0.814 48.988 1.00 83.88 176 ALA A CA 1
ATOM 1409 C C . ALA A 1 176 ? -35.592 1.906 48.888 1.00 83.88 176 ALA A C 1
ATOM 1411 O O . ALA A 1 176 ? -34.972 2.082 47.841 1.00 83.88 176 ALA A O 1
ATOM 1412 N N . LEU A 1 177 ? -35.302 2.596 49.991 1.00 84.50 177 LEU A N 1
ATOM 1413 C CA . LEU A 1 177 ? -34.291 3.651 50.028 1.00 84.50 177 LEU A CA 1
ATOM 1414 C C . LEU A 1 177 ? -32.872 3.101 49.810 1.00 84.50 177 LEU A C 1
ATOM 1416 O O . LEU A 1 177 ? -32.100 3.680 49.048 1.00 84.50 177 LEU A O 1
ATOM 1420 N N . VAL A 1 178 ? -32.546 1.947 50.402 1.00 90.44 178 VAL A N 1
ATOM 1421 C CA . VAL A 1 178 ? -31.277 1.238 50.160 1.00 90.44 178 VAL A CA 1
ATOM 1422 C C . VAL A 1 178 ? -31.142 0.837 48.691 1.00 90.44 178 VAL A C 1
ATOM 1424 O O . VAL A 1 178 ? -30.081 1.042 48.100 1.00 90.44 178 VAL A O 1
ATOM 1427 N N . VAL A 1 179 ? -32.207 0.310 48.080 1.00 87.56 179 VAL A N 1
ATOM 1428 C CA . VAL A 1 179 ? -32.193 -0.067 46.660 1.00 87.56 179 VAL A CA 1
ATOM 1429 C C . VAL A 1 179 ? -31.966 1.168 45.786 1.00 87.56 179 VAL A C 1
ATOM 1431 O O . VAL A 1 179 ? -31.121 1.118 44.899 1.00 87.56 179 VAL A O 1
ATOM 1434 N N . ILE A 1 180 ? -32.630 2.299 46.062 1.00 83.94 180 ILE A N 1
ATOM 1435 C CA . ILE A 1 180 ? -32.386 3.562 45.340 1.00 83.94 180 ILE A CA 1
ATOM 1436 C C . ILE A 1 180 ? -30.909 3.959 45.418 1.00 83.94 180 ILE A C 1
ATOM 1438 O O . ILE A 1 180 ? -30.312 4.262 44.388 1.00 83.94 180 ILE A O 1
ATOM 1442 N N . VAL A 1 181 ? -30.297 3.921 46.607 1.00 88.88 181 VAL A N 1
ATOM 1443 C CA . VAL A 1 181 ? -28.870 4.248 46.768 1.00 88.88 181 VAL A CA 1
ATOM 1444 C C . VAL A 1 181 ? -27.994 3.311 45.935 1.00 88.88 181 VAL A C 1
ATOM 1446 O O . VAL A 1 181 ? -27.112 3.783 45.222 1.00 88.88 181 VAL A O 1
ATOM 1449 N N . TYR A 1 182 ? -28.249 2.002 45.975 1.00 88.00 182 TYR A N 1
ATOM 1450 C CA . TYR A 1 182 ? -27.497 1.032 45.178 1.00 88.00 182 TYR A CA 1
ATOM 1451 C C . TYR A 1 182 ? -27.603 1.322 43.676 1.00 88.00 182 TYR A C 1
ATOM 1453 O O . TYR A 1 182 ? -26.594 1.364 42.973 1.00 88.00 182 TYR A O 1
ATOM 1461 N N . VAL A 1 183 ? -28.814 1.589 43.186 1.00 85.44 183 VAL A N 1
ATOM 1462 C CA . VAL A 1 183 ? -29.041 1.891 41.770 1.00 85.44 183 VAL A CA 1
ATOM 1463 C C . VAL A 1 183 ? -28.394 3.218 41.368 1.00 85.44 183 VAL A C 1
ATOM 1465 O O . VAL A 1 183 ? -27.820 3.307 40.285 1.00 85.44 183 VAL A O 1
ATOM 1468 N N . LEU A 1 184 ? -28.389 4.228 42.244 1.00 84.25 184 LEU A N 1
ATOM 1469 C CA . LEU A 1 184 ? -27.656 5.476 42.014 1.00 84.25 184 LEU A CA 1
ATOM 1470 C C . LEU A 1 184 ? -26.141 5.253 41.921 1.00 84.25 184 LEU A C 1
ATOM 1472 O O . LEU A 1 184 ? -25.487 5.874 41.088 1.00 84.25 184 LEU A O 1
ATOM 1476 N N . VAL A 1 185 ? -25.569 4.352 42.725 1.00 87.81 185 VAL A N 1
ATOM 1477 C CA . VAL A 1 185 ? -24.147 3.988 42.604 1.00 87.81 185 VAL A CA 1
ATOM 1478 C C . VAL A 1 185 ? -23.869 3.341 41.246 1.00 87.81 185 VAL A C 1
ATOM 1480 O O . VAL A 1 185 ? -22.919 3.737 40.570 1.00 87.81 185 VAL A O 1
ATOM 1483 N N . VAL A 1 186 ? -24.716 2.402 40.808 1.00 84.94 186 VAL A N 1
ATOM 1484 C CA . VAL A 1 186 ? -24.613 1.780 39.475 1.00 84.94 186 VAL A CA 1
ATOM 1485 C C . VAL A 1 186 ? -24.730 2.831 38.366 1.00 84.94 186 VAL A C 1
ATOM 1487 O O . VAL A 1 186 ? -23.958 2.805 37.411 1.00 84.94 186 VAL A O 1
ATOM 1490 N N . PHE A 1 187 ? -25.636 3.796 38.516 1.00 79.44 187 PHE A N 1
ATOM 1491 C CA . PHE A 1 187 ? -25.826 4.901 37.579 1.00 79.44 187 PHE A CA 1
ATOM 1492 C C . PHE A 1 187 ? -24.578 5.784 37.457 1.00 79.44 187 PHE A C 1
ATOM 1494 O O . PHE A 1 187 ? -24.123 6.075 36.350 1.00 79.44 187 PHE A O 1
ATOM 1501 N N . VAL A 1 188 ? -23.989 6.189 38.587 1.00 85.81 188 VAL A N 1
ATOM 1502 C CA . VAL A 1 188 ? -22.745 6.975 38.596 1.00 85.81 188 VAL A CA 1
ATOM 1503 C C . VAL A 1 188 ? -21.607 6.177 37.965 1.00 85.81 188 VAL A C 1
ATOM 1505 O O . VAL A 1 188 ? -20.859 6.721 37.156 1.00 85.81 188 VAL A O 1
ATOM 1508 N N . TYR A 1 189 ? -21.495 4.885 38.279 1.00 83.81 189 TYR A N 1
ATOM 1509 C CA . TYR A 1 189 ? -20.495 4.015 37.667 1.00 83.81 189 TYR A CA 1
ATOM 1510 C C . TYR A 1 189 ? -20.672 3.936 36.145 1.00 83.81 189 TYR A C 1
ATOM 1512 O O . TYR A 1 189 ? -19.706 4.134 35.411 1.00 83.81 189 TYR A O 1
ATOM 1520 N N . ALA A 1 190 ? -21.900 3.739 35.657 1.00 81.44 190 ALA A N 1
ATOM 1521 C CA . ALA A 1 190 ? -22.201 3.743 34.227 1.00 81.44 190 ALA A CA 1
ATOM 1522 C C . ALA A 1 190 ? -21.796 5.073 33.564 1.00 81.44 190 ALA A C 1
ATOM 1524 O O . ALA A 1 190 ? -21.161 5.063 32.512 1.00 81.44 190 ALA A O 1
ATOM 1525 N N . LEU A 1 191 ? -22.068 6.217 34.201 1.00 82.38 191 LEU A N 1
ATOM 1526 C CA . LEU A 1 191 ? -21.647 7.527 33.696 1.00 82.38 191 LEU A CA 1
ATOM 1527 C C . LEU A 1 191 ? -20.117 7.647 33.598 1.00 82.38 191 LEU A C 1
ATOM 1529 O O . LEU A 1 191 ? -19.598 8.116 32.586 1.00 82.38 191 LEU A O 1
ATOM 1533 N N . VAL A 1 192 ? -19.386 7.197 34.622 1.00 88.69 192 VAL A N 1
ATOM 1534 C CA . VAL A 1 192 ? -17.913 7.181 34.609 1.00 88.69 192 VAL A CA 1
ATOM 1535 C C . VAL A 1 192 ? -17.390 6.303 33.471 1.00 88.69 192 VAL A C 1
ATOM 1537 O O . VAL A 1 192 ? -16.477 6.713 32.753 1.00 88.69 192 VAL A O 1
ATOM 1540 N N . VAL A 1 193 ? -17.991 5.128 33.258 1.00 86.12 193 VAL A N 1
ATOM 1541 C CA . VAL A 1 193 ? -17.627 4.246 32.142 1.00 86.12 193 VAL A CA 1
ATOM 1542 C C . VAL A 1 193 ? -17.904 4.925 30.798 1.00 86.12 193 VAL A C 1
ATOM 1544 O O . VAL A 1 193 ? -17.043 4.867 29.926 1.00 86.12 193 VAL A O 1
ATOM 1547 N N . ILE A 1 194 ? -19.028 5.634 30.626 1.00 82.38 194 ILE A N 1
ATOM 1548 C CA . ILE A 1 194 ? -19.301 6.409 29.400 1.00 82.38 194 ILE A CA 1
ATOM 1549 C C . ILE A 1 194 ? -18.188 7.423 29.143 1.00 82.38 194 ILE A C 1
ATOM 1551 O O . ILE A 1 194 ? -17.676 7.484 28.028 1.00 82.38 194 ILE A O 1
ATOM 1555 N N . VAL A 1 195 ? -17.783 8.197 30.155 1.00 87.25 195 VAL A N 1
ATOM 1556 C CA . VAL A 1 195 ? -16.702 9.184 30.004 1.00 87.25 195 VAL A CA 1
ATOM 1557 C C . VAL A 1 195 ? -15.401 8.501 29.586 1.00 87.25 195 VAL A C 1
ATOM 1559 O O . VAL A 1 195 ? -14.754 8.951 28.644 1.00 87.25 195 VAL A O 1
ATOM 1562 N N . TYR A 1 196 ? -15.036 7.395 30.236 1.00 86.19 196 TYR A N 1
ATOM 1563 C CA . TYR A 1 196 ? -13.836 6.639 29.880 1.00 86.19 196 TYR A CA 1
ATOM 1564 C C . TYR A 1 196 ? -13.885 6.138 28.431 1.00 86.19 196 TYR A C 1
ATOM 1566 O O . TYR A 1 196 ? -12.939 6.332 27.669 1.00 86.19 196 TYR A O 1
ATOM 1574 N N . VAL A 1 197 ? -15.006 5.545 28.023 1.00 83.94 197 VAL A N 1
ATOM 1575 C CA . VAL A 1 197 ? -15.179 5.023 26.664 1.00 83.94 197 VAL A CA 1
ATOM 1576 C C . VAL A 1 197 ? -15.190 6.155 25.639 1.00 83.94 197 VAL A C 1
ATOM 1578 O O . VAL A 1 197 ? -14.614 5.991 24.571 1.00 83.94 197 VAL A O 1
ATOM 1581 N N . LEU A 1 198 ? -15.754 7.323 25.959 1.00 84.00 198 LEU A N 1
ATOM 1582 C CA . LEU A 1 198 ? -15.676 8.510 25.105 1.00 84.00 198 LEU A CA 1
ATOM 1583 C C . LEU A 1 198 ? -14.237 9.006 24.937 1.00 84.00 198 LEU A C 1
ATOM 1585 O O . LEU A 1 198 ? -13.851 9.369 23.831 1.00 84.00 198 LEU A O 1
ATOM 1589 N N . VAL A 1 199 ? -13.421 8.990 25.995 1.00 88.62 199 VAL A N 1
ATOM 1590 C CA . VAL A 1 199 ? -11.992 9.330 25.886 1.00 88.62 199 VAL A CA 1
ATOM 1591 C C . VAL A 1 199 ? -11.275 8.341 24.965 1.00 88.62 199 VAL A C 1
ATOM 1593 O O . VAL A 1 199 ? -10.556 8.762 24.059 1.00 88.62 199 VAL A O 1
ATOM 1596 N N . VAL A 1 200 ? -11.511 7.037 25.141 1.00 85.81 200 VAL A N 1
ATOM 1597 C CA . VAL A 1 200 ? -10.959 5.991 24.261 1.00 85.81 200 VAL A CA 1
ATOM 1598 C C . VAL A 1 200 ? -11.443 6.172 22.820 1.00 85.81 200 VAL A C 1
ATOM 1600 O O . VAL A 1 200 ? -10.653 6.042 21.890 1.00 85.81 200 VAL A O 1
ATOM 1603 N N . PHE A 1 201 ? -12.711 6.526 22.623 1.00 81.19 201 PHE A N 1
ATOM 1604 C CA . PHE A 1 201 ? -13.306 6.793 21.317 1.00 81.19 201 PHE A CA 1
ATOM 1605 C C . PHE A 1 201 ? -12.650 7.990 20.623 1.00 81.19 201 PHE A C 1
ATOM 1607 O O . PHE A 1 201 ? -12.279 7.895 19.456 1.00 81.19 201 PHE A O 1
ATOM 1614 N N . VAL A 1 202 ? -12.452 9.102 21.337 1.00 87.44 202 VAL A N 1
ATOM 1615 C CA . VAL A 1 202 ? -11.751 10.281 20.807 1.00 87.44 202 VAL A CA 1
ATOM 1616 C C . VAL A 1 202 ? -10.309 9.931 20.456 1.00 87.44 202 VAL A C 1
ATOM 1618 O O . VAL A 1 202 ? -9.835 10.308 19.389 1.00 87.44 202 VAL A O 1
ATOM 1621 N N . TYR A 1 203 ? -9.617 9.171 21.305 1.00 84.81 203 TYR A N 1
ATOM 1622 C CA . TYR A 1 203 ? -8.261 8.716 21.010 1.00 84.81 203 TYR A CA 1
ATOM 1623 C C . TYR A 1 203 ? -8.214 7.823 19.761 1.00 84.81 203 TYR A C 1
ATOM 1625 O O . TYR A 1 203 ? -7.381 8.038 18.884 1.00 84.81 203 TYR A O 1
ATOM 1633 N N . ALA A 1 204 ? -9.146 6.874 19.634 1.00 83.12 204 ALA A N 1
ATOM 1634 C CA . ALA A 1 204 ? -9.272 6.027 18.452 1.00 83.12 204 ALA A CA 1
ATOM 1635 C C . ALA A 1 204 ? -9.549 6.854 17.187 1.00 83.12 204 ALA A C 1
ATOM 1637 O O . ALA A 1 204 ? -8.946 6.598 16.149 1.00 83.12 204 ALA A O 1
ATOM 1638 N N . LEU A 1 205 ? -10.398 7.884 17.279 1.00 83.44 205 LEU A N 1
ATOM 1639 C CA . LEU A 1 205 ? -10.665 8.812 16.181 1.00 83.44 205 LEU A CA 1
ATOM 1640 C C . LEU A 1 205 ? -9.415 9.609 15.788 1.00 83.44 205 LEU A C 1
ATOM 1642 O O . LEU A 1 205 ? -9.143 9.772 14.604 1.00 83.44 205 LEU A O 1
ATOM 1646 N N . ILE A 1 206 ? -8.637 10.086 16.761 1.00 88.12 206 ILE A N 1
ATOM 1647 C CA . ILE A 1 206 ? -7.377 10.788 16.496 1.00 88.12 206 ILE A CA 1
ATOM 1648 C C . ILE A 1 206 ? -6.409 9.865 15.750 1.00 88.12 206 ILE A C 1
ATOM 1650 O O . ILE A 1 206 ? -5.894 10.247 14.703 1.00 88.12 206 ILE A O 1
ATOM 1654 N N . VAL A 1 207 ? -6.201 8.640 16.244 1.00 85.69 207 VAL A N 1
ATOM 1655 C CA . VAL A 1 207 ? -5.341 7.636 15.590 1.00 85.69 207 VAL A CA 1
ATOM 1656 C C . VAL A 1 207 ? -5.839 7.323 14.178 1.00 85.69 207 VAL A C 1
ATOM 1658 O O . VAL A 1 207 ? -5.039 7.242 13.251 1.00 85.69 207 VAL A O 1
ATOM 1661 N N . PHE A 1 208 ? -7.154 7.205 13.991 1.00 80.50 208 PHE A N 1
ATOM 1662 C CA . PHE A 1 208 ? -7.771 7.001 12.683 1.00 80.50 208 PHE A CA 1
ATOM 1663 C C . PHE A 1 208 ? -7.476 8.153 11.713 1.00 80.50 208 PHE A C 1
ATOM 1665 O O . PHE A 1 208 ? -7.103 7.913 10.567 1.00 80.50 208 PHE A O 1
ATOM 1672 N N . VAL A 1 209 ? -7.602 9.404 12.167 1.00 87.62 209 VAL A N 1
ATOM 1673 C CA . VAL A 1 209 ? -7.279 10.585 11.354 1.00 87.62 209 VAL A CA 1
ATOM 1674 C C . VAL A 1 209 ? -5.789 10.623 11.013 1.00 87.62 209 VAL A C 1
ATOM 1676 O O . VAL A 1 209 ? -5.453 10.871 9.860 1.00 87.62 209 VAL A O 1
ATOM 1679 N N . TYR A 1 210 ? -4.898 10.329 11.963 1.00 87.56 210 TYR A N 1
ATOM 1680 C CA . TYR A 1 210 ? -3.460 10.242 11.683 1.00 87.56 210 TYR A CA 1
ATOM 1681 C C . TYR A 1 210 ? -3.141 9.162 10.645 1.00 87.56 210 TYR A C 1
ATOM 1683 O O . TYR A 1 210 ? -2.426 9.445 9.689 1.00 87.56 210 TYR A O 1
ATOM 1691 N N . ALA A 1 211 ? -3.727 7.967 10.770 1.00 85.25 211 ALA A N 1
ATOM 1692 C CA . ALA A 1 211 ? -3.551 6.898 9.787 1.00 85.25 211 ALA A CA 1
ATOM 1693 C C . ALA A 1 211 ? -4.069 7.301 8.393 1.00 85.25 211 ALA A C 1
ATOM 1695 O O . ALA A 1 211 ? -3.470 6.946 7.381 1.00 85.25 211 ALA A O 1
ATOM 1696 N N . LEU A 1 212 ? -5.159 8.075 8.321 1.00 85.06 212 LEU A N 1
ATOM 1697 C CA . LEU A 1 212 ? -5.665 8.622 7.061 1.00 85.06 212 LEU A CA 1
ATOM 1698 C C . LEU A 1 212 ? -4.688 9.631 6.439 1.00 85.06 212 LEU A C 1
ATOM 1700 O O . LEU A 1 212 ? -4.476 9.602 5.230 1.00 85.06 212 LEU A O 1
ATOM 1704 N N . VAL A 1 213 ? -4.099 10.518 7.247 1.00 90.88 213 VAL A N 1
ATOM 1705 C CA . VAL A 1 213 ? -3.094 11.484 6.774 1.00 90.88 213 VAL A CA 1
ATOM 1706 C C . VAL A 1 213 ? -1.862 10.752 6.247 1.00 90.88 213 VAL A C 1
ATOM 1708 O O . VAL A 1 213 ? -1.468 10.994 5.111 1.00 90.88 213 VAL A O 1
ATOM 1711 N N . GLU A 1 214 ? -1.327 9.788 7.002 1.00 87.94 214 GLU A N 1
ATOM 1712 C CA . GLU A 1 214 ? -0.203 8.957 6.549 1.00 87.94 214 GLU A CA 1
ATOM 1713 C C . GLU A 1 214 ? -0.526 8.207 5.252 1.00 87.94 214 GLU A C 1
ATOM 1715 O O . GLU A 1 214 ? 0.335 8.067 4.385 1.00 87.94 214 GLU A O 1
ATOM 1720 N N . PHE A 1 215 ? -1.771 7.754 5.076 1.00 84.56 215 PHE A N 1
ATOM 1721 C CA . PHE A 1 215 ? -2.197 7.083 3.849 1.00 84.56 215 PHE A CA 1
ATOM 1722 C C . PHE A 1 215 ? -2.174 8.033 2.649 1.00 84.56 215 PHE A C 1
ATOM 1724 O O . PHE A 1 215 ? -1.717 7.660 1.567 1.00 84.56 215 PHE A O 1
ATOM 1731 N N . VAL A 1 216 ? -2.652 9.267 2.833 1.00 89.94 216 VAL A N 1
ATOM 1732 C CA . VAL A 1 216 ? -2.608 10.299 1.792 1.00 89.94 216 VAL A CA 1
ATOM 1733 C C . VAL A 1 216 ? -1.163 10.656 1.455 1.00 89.94 216 VAL A C 1
ATOM 1735 O O . VAL A 1 216 ? -0.821 10.706 0.276 1.00 89.94 216 VAL A O 1
ATOM 1738 N N . ASP A 1 217 ? -0.302 10.833 2.455 1.00 89.75 217 ASP A N 1
ATOM 1739 C CA . ASP A 1 217 ? 1.118 11.122 2.243 1.00 89.75 217 ASP A CA 1
ATOM 1740 C C . ASP A 1 217 ? 1.819 9.977 1.494 1.00 89.75 217 ASP A C 1
ATOM 1742 O O . ASP A 1 217 ? 2.534 10.217 0.516 1.00 89.75 217 ASP A O 1
ATOM 1746 N N . ALA A 1 218 ? 1.549 8.723 1.870 1.00 88.38 218 ALA A N 1
ATOM 1747 C CA . ALA A 1 218 ? 2.045 7.542 1.166 1.00 88.38 218 ALA A CA 1
ATOM 1748 C C . ALA A 1 218 ? 1.587 7.514 -0.303 1.00 88.38 218 ALA A C 1
ATOM 1750 O O . ALA A 1 218 ? 2.380 7.215 -1.199 1.00 88.38 218 ALA A O 1
ATOM 1751 N N . LEU A 1 219 ? 0.328 7.879 -0.572 1.00 88.31 219 LEU A N 1
ATOM 1752 C CA . LEU A 1 219 ? -0.211 7.979 -1.928 1.00 88.31 219 LEU A CA 1
ATOM 1753 C C . LEU A 1 219 ? 0.479 9.089 -2.735 1.00 88.31 219 LEU A C 1
ATOM 1755 O O . LEU A 1 219 ? 0.797 8.887 -3.905 1.00 88.31 219 LEU A O 1
ATOM 1759 N N . VAL A 1 220 ? 0.741 10.250 -2.129 1.00 91.94 220 VAL A N 1
ATOM 1760 C CA . VAL A 1 220 ? 1.462 11.355 -2.782 1.00 91.94 220 VAL A CA 1
ATOM 1761 C C . VAL A 1 220 ? 2.878 10.923 -3.162 1.00 91.94 220 VAL A C 1
ATOM 1763 O O . VAL A 1 220 ? 3.297 11.133 -4.303 1.00 91.94 220 VAL A O 1
ATOM 1766 N N . VAL A 1 221 ? 3.596 10.267 -2.246 1.00 89.62 221 VAL A N 1
ATOM 1767 C CA . VAL A 1 221 ? 4.932 9.710 -2.513 1.00 89.62 221 VAL A CA 1
ATOM 1768 C C . VAL A 1 221 ? 4.875 8.677 -3.639 1.00 89.62 221 VAL A C 1
ATOM 1770 O O . VAL A 1 221 ? 5.693 8.718 -4.557 1.00 89.62 221 VAL A O 1
ATOM 1773 N N . PHE A 1 222 ? 3.876 7.796 -3.630 1.00 86.81 222 PHE A N 1
ATOM 1774 C CA . PHE A 1 222 ? 3.666 6.810 -4.688 1.00 86.81 222 PHE A CA 1
ATOM 1775 C C . PHE A 1 222 ? 3.425 7.458 -6.059 1.00 86.81 222 PHE A C 1
ATOM 1777 O O . PHE A 1 222 ? 4.040 7.056 -7.048 1.00 86.81 222 PHE A O 1
ATOM 1784 N N . VAL A 1 223 ? 2.592 8.500 -6.129 1.00 92.12 223 VAL A N 1
ATOM 1785 C CA . VAL A 1 223 ? 2.362 9.265 -7.366 1.00 92.12 223 VAL A CA 1
ATOM 1786 C C . VAL A 1 223 ? 3.652 9.931 -7.841 1.00 92.12 223 VAL A C 1
ATOM 1788 O O . VAL A 1 223 ? 3.953 9.894 -9.032 1.00 92.12 223 VAL A O 1
ATOM 1791 N N . TYR A 1 224 ? 4.449 10.497 -6.933 1.00 92.06 224 TYR A N 1
ATOM 1792 C CA . TYR A 1 224 ? 5.744 11.076 -7.285 1.00 92.06 224 TYR A CA 1
ATOM 1793 C C . TYR A 1 224 ? 6.691 10.029 -7.894 1.00 92.06 224 TYR A C 1
ATOM 1795 O O . TYR A 1 224 ? 7.268 10.266 -8.957 1.00 92.06 224 TYR A O 1
ATOM 1803 N N . ILE A 1 225 ? 6.797 8.845 -7.283 1.00 89.00 225 ILE A N 1
ATOM 1804 C CA . ILE A 1 225 ? 7.606 7.734 -7.810 1.00 89.00 225 ILE A CA 1
ATOM 1805 C C . ILE A 1 225 ? 7.094 7.294 -9.187 1.00 89.00 225 ILE A C 1
ATOM 1807 O O . ILE A 1 225 ? 7.899 7.070 -10.089 1.00 89.00 225 ILE A O 1
ATOM 1811 N N . LEU A 1 226 ? 5.774 7.226 -9.387 1.00 88.81 226 LEU A N 1
ATOM 1812 C CA . LEU A 1 226 ? 5.171 6.906 -10.683 1.00 88.81 226 LEU A CA 1
ATOM 1813 C C . LEU A 1 226 ? 5.573 7.927 -11.760 1.00 88.81 226 LEU A C 1
ATOM 1815 O O . LEU A 1 226 ? 5.925 7.545 -12.873 1.00 88.81 226 LEU A O 1
ATOM 1819 N N . VAL A 1 227 ? 5.561 9.223 -11.438 1.00 93.50 227 VAL A N 1
ATOM 1820 C CA . VAL A 1 227 ? 6.001 10.276 -12.367 1.00 93.50 227 VAL A CA 1
ATOM 1821 C C . VAL A 1 227 ? 7.477 10.100 -12.730 1.00 93.50 227 VAL A C 1
ATOM 1823 O O . VAL A 1 227 ? 7.826 10.158 -13.910 1.00 93.50 227 VAL A O 1
ATOM 1826 N N . VAL A 1 228 ? 8.339 9.828 -11.746 1.00 90.62 228 VAL A N 1
ATOM 1827 C CA . VAL A 1 228 ? 9.769 9.551 -11.977 1.00 90.62 228 VAL A CA 1
ATOM 1828 C C . VAL A 1 228 ? 9.958 8.306 -12.850 1.00 90.62 228 VAL A C 1
ATOM 1830 O O . VAL A 1 228 ? 10.753 8.323 -13.788 1.00 90.62 228 VAL A O 1
ATOM 1833 N N . PHE A 1 229 ? 9.194 7.246 -12.593 1.00 87.06 229 PHE A N 1
ATOM 1834 C CA . PHE A 1 229 ? 9.200 6.022 -13.390 1.00 87.06 229 PHE A CA 1
ATOM 1835 C C . PHE A 1 229 ? 8.829 6.290 -14.854 1.00 87.06 229 PHE A C 1
ATOM 1837 O O . PHE A 1 229 ? 9.545 5.869 -15.763 1.00 87.06 229 PHE A O 1
ATOM 1844 N N . VAL A 1 230 ? 7.749 7.044 -15.092 1.00 91.25 230 VAL A N 1
ATOM 1845 C CA . VAL A 1 230 ? 7.328 7.443 -16.444 1.00 91.25 230 VAL A CA 1
ATOM 1846 C C . VAL A 1 230 ? 8.415 8.271 -17.124 1.00 91.25 230 VAL A C 1
ATOM 1848 O O . VAL A 1 230 ? 8.729 8.024 -18.287 1.00 91.25 230 VAL A O 1
ATOM 1851 N N . TYR A 1 231 ? 9.033 9.213 -16.410 1.00 92.75 231 TYR A N 1
ATOM 1852 C CA . TYR A 1 231 ? 10.124 10.018 -16.952 1.00 92.75 231 TYR A CA 1
ATOM 1853 C C . TYR A 1 231 ? 11.313 9.156 -17.400 1.00 92.75 231 TYR A C 1
ATOM 1855 O O . TYR A 1 231 ? 11.798 9.314 -18.521 1.00 92.75 231 TYR A O 1
ATOM 1863 N N . ILE A 1 232 ? 11.747 8.198 -16.575 1.00 89.38 232 ILE A N 1
ATOM 1864 C CA . ILE A 1 232 ? 12.835 7.271 -16.927 1.00 89.38 232 ILE A CA 1
ATOM 1865 C C . ILE A 1 232 ? 12.465 6.433 -18.152 1.00 89.38 232 ILE A C 1
ATOM 1867 O O . ILE A 1 232 ? 13.304 6.237 -19.029 1.00 89.38 232 ILE A O 1
ATOM 1871 N N . LEU A 1 233 ? 11.216 5.973 -18.252 1.00 88.75 233 LEU A N 1
ATOM 1872 C CA . LEU A 1 233 ? 10.743 5.221 -19.412 1.00 88.75 233 LEU A CA 1
ATOM 1873 C C . LEU A 1 233 ? 10.795 6.066 -20.691 1.00 88.75 233 LEU A C 1
ATOM 1875 O O . LEU A 1 233 ? 11.246 5.579 -21.725 1.00 88.75 233 LEU A O 1
ATOM 1879 N N . VAL A 1 234 ? 10.403 7.341 -20.627 1.00 93.31 234 VAL A N 1
ATOM 1880 C CA . VAL A 1 234 ? 10.527 8.270 -21.762 1.00 93.31 234 VAL A CA 1
ATOM 1881 C C . VAL A 1 234 ? 11.993 8.451 -22.166 1.00 93.31 234 VAL A C 1
ATOM 1883 O O . VAL A 1 234 ? 12.312 8.365 -23.352 1.00 93.31 234 VAL A O 1
ATOM 1886 N N . VAL A 1 235 ? 12.897 8.644 -21.199 1.00 90.94 235 VAL A N 1
ATOM 1887 C CA . VAL A 1 235 ? 14.345 8.745 -21.455 1.00 90.94 235 VAL A CA 1
ATOM 1888 C C . VAL A 1 235 ? 14.881 7.464 -22.099 1.00 90.94 235 VAL A C 1
ATOM 1890 O O . VAL A 1 235 ? 15.632 7.530 -23.070 1.00 90.94 235 VAL A O 1
ATOM 1893 N N . PHE A 1 236 ? 14.462 6.297 -21.612 1.00 89.12 236 PHE A N 1
ATOM 1894 C CA . PHE A 1 236 ? 14.837 5.006 -22.180 1.00 89.12 236 PHE A CA 1
ATOM 1895 C C . PHE A 1 236 ? 14.388 4.865 -23.639 1.00 89.12 236 PHE A C 1
ATOM 1897 O O . PHE A 1 236 ? 15.191 4.502 -24.497 1.00 89.12 236 PHE A O 1
ATOM 1904 N N . VAL A 1 237 ? 13.131 5.211 -23.940 1.00 92.25 237 VAL A N 1
ATOM 1905 C CA . VAL A 1 237 ? 12.601 5.205 -25.312 1.00 92.25 237 VAL A CA 1
ATOM 1906 C C . VAL A 1 237 ? 13.402 6.151 -26.204 1.00 92.25 237 VAL A C 1
ATOM 1908 O O . VAL A 1 237 ? 13.771 5.771 -27.311 1.00 92.25 237 VAL A O 1
ATOM 1911 N N . TYR A 1 238 ? 13.725 7.354 -25.724 1.00 93.31 238 TYR A N 1
ATOM 1912 C CA . TYR A 1 238 ? 14.540 8.305 -26.477 1.00 93.31 238 TYR A CA 1
ATOM 1913 C C . TYR A 1 238 ? 15.928 7.738 -26.814 1.00 93.31 238 TYR A C 1
ATOM 1915 O O . TYR A 1 238 ? 16.362 7.815 -27.962 1.00 93.31 238 TYR A O 1
ATOM 1923 N N . ILE A 1 239 ? 16.606 7.112 -25.848 1.00 90.00 239 ILE A N 1
ATOM 1924 C CA . ILE A 1 239 ? 17.916 6.481 -26.073 1.00 90.00 239 ILE A CA 1
ATOM 1925 C C . ILE A 1 239 ? 17.807 5.329 -27.078 1.00 90.00 239 ILE A C 1
ATOM 1927 O O . ILE A 1 239 ? 18.674 5.196 -27.938 1.00 90.00 239 ILE A O 1
ATOM 1931 N N . LEU A 1 240 ? 16.744 4.522 -27.014 1.00 89.75 240 LEU A N 1
ATOM 1932 C CA . LEU A 1 240 ? 16.494 3.451 -27.982 1.00 89.75 240 LEU A CA 1
ATOM 1933 C C . LEU A 1 240 ? 16.320 4.030 -29.395 1.00 89.75 240 LEU A C 1
ATOM 1935 O O . LEU A 1 240 ? 16.922 3.537 -30.343 1.00 89.75 240 LEU A O 1
ATOM 1939 N N . VAL A 1 241 ? 15.556 5.113 -29.542 1.00 93.56 241 VAL A N 1
ATOM 1940 C CA . VAL A 1 241 ? 15.401 5.802 -30.832 1.00 93.56 241 VAL A CA 1
ATOM 1941 C C . VAL A 1 241 ? 16.758 6.277 -31.359 1.00 93.56 241 VAL A C 1
ATOM 1943 O O . VAL A 1 241 ? 17.086 6.004 -32.511 1.00 93.56 241 VAL A O 1
ATOM 1946 N N . VAL A 1 242 ? 17.579 6.916 -30.520 1.00 90.44 242 VAL A N 1
ATOM 1947 C CA . VAL A 1 242 ? 18.946 7.333 -30.888 1.00 90.44 242 VAL A CA 1
ATOM 1948 C C . VAL A 1 242 ? 19.804 6.133 -31.300 1.00 90.44 242 VAL A C 1
ATOM 1950 O O . VAL A 1 242 ? 20.502 6.193 -32.307 1.00 90.44 242 VAL A O 1
ATOM 1953 N N . PHE A 1 243 ? 19.717 5.021 -30.569 1.00 89.19 243 PHE A N 1
ATOM 1954 C CA . PHE A 1 243 ? 20.415 3.782 -30.902 1.00 89.19 243 PHE A CA 1
ATOM 1955 C C . PHE A 1 243 ? 20.012 3.240 -32.280 1.00 89.19 243 PHE A C 1
ATOM 1957 O O . PHE A 1 243 ? 20.878 2.849 -33.058 1.00 89.19 243 PHE A O 1
ATOM 1964 N N . VAL A 1 244 ? 18.715 3.255 -32.605 1.00 91.88 244 VAL A N 1
ATOM 1965 C CA . VAL A 1 244 ? 18.212 2.848 -33.926 1.00 91.88 244 VAL A CA 1
ATOM 1966 C C . VAL A 1 244 ? 18.769 3.754 -35.021 1.00 91.88 244 VAL A C 1
ATOM 1968 O O . VAL A 1 244 ? 19.239 3.234 -36.026 1.00 91.88 244 VAL A O 1
ATOM 1971 N N . TYR A 1 245 ? 18.780 5.078 -34.826 1.00 91.50 245 TYR A N 1
ATOM 1972 C CA . TYR A 1 245 ? 19.380 6.003 -35.797 1.00 91.50 245 TYR A CA 1
ATOM 1973 C C . TYR A 1 245 ? 20.860 5.697 -36.052 1.00 91.50 245 TYR A C 1
ATOM 1975 O O . TYR A 1 245 ? 21.269 5.602 -37.205 1.00 91.50 245 TYR A O 1
ATOM 1983 N N . ILE A 1 246 ? 21.645 5.464 -34.997 1.00 87.94 246 ILE A N 1
ATOM 1984 C CA . ILE A 1 246 ? 23.068 5.112 -35.129 1.00 87.94 246 ILE A CA 1
ATOM 1985 C C . ILE A 1 246 ? 23.242 3.780 -35.871 1.00 87.94 246 ILE A C 1
ATOM 1987 O O . ILE A 1 246 ? 24.152 3.639 -36.685 1.00 87.94 246 ILE A O 1
ATOM 1991 N N . LEU A 1 247 ? 22.378 2.794 -35.611 1.00 88.31 247 LEU A N 1
ATOM 1992 C CA . LEU A 1 247 ? 22.405 1.508 -36.310 1.00 88.31 247 LEU A CA 1
ATOM 1993 C C . LEU A 1 247 ? 22.107 1.696 -37.807 1.00 88.31 247 LEU A C 1
ATOM 1995 O O . LEU A 1 247 ? 22.794 1.110 -38.638 1.00 88.31 247 LEU A O 1
ATOM 1999 N N . VAL A 1 248 ? 21.131 2.538 -38.156 1.00 90.00 248 VAL A N 1
ATOM 2000 C CA . VAL A 1 248 ? 20.833 2.876 -39.557 1.00 90.00 248 VAL A CA 1
ATOM 2001 C C . VAL A 1 248 ? 22.050 3.517 -40.228 1.00 90.00 248 VAL A C 1
ATOM 2003 O O . VAL A 1 248 ? 22.487 3.013 -41.257 1.00 90.00 248 VAL A O 1
ATOM 2006 N N . GLU A 1 249 ? 22.671 4.531 -39.616 1.00 86.56 249 GLU A N 1
ATOM 2007 C CA . GLU A 1 249 ? 23.891 5.154 -40.159 1.00 86.56 249 GLU A CA 1
ATOM 2008 C C . GLU A 1 249 ? 25.047 4.153 -40.311 1.00 86.56 249 GLU A C 1
ATOM 2010 O O . GLU A 1 249 ? 25.806 4.196 -41.280 1.00 86.56 249 GLU A O 1
ATOM 2015 N N . PHE A 1 250 ? 25.181 3.217 -39.369 1.00 84.88 250 PHE A N 1
ATOM 2016 C CA . PHE A 1 250 ? 26.170 2.146 -39.443 1.00 84.88 250 PHE A CA 1
ATOM 2017 C C . PHE A 1 250 ? 25.912 1.195 -40.621 1.00 84.88 250 PHE A C 1
ATOM 2019 O O . PHE A 1 250 ? 26.853 0.798 -41.312 1.00 84.88 250 PHE A O 1
ATOM 2026 N N . VAL A 1 251 ? 24.649 0.835 -40.870 1.00 88.25 251 VAL A N 1
ATOM 2027 C CA . VAL A 1 251 ? 24.255 0.017 -42.025 1.00 88.25 251 VAL A CA 1
ATOM 2028 C C . VAL A 1 251 ? 24.514 0.771 -43.325 1.00 88.25 251 VAL A C 1
ATOM 2030 O O . VAL A 1 251 ? 25.098 0.192 -44.236 1.00 88.25 251 VAL A O 1
ATOM 2033 N N . ASP A 1 252 ? 24.173 2.057 -43.397 1.00 86.81 252 ASP A N 1
ATOM 2034 C CA . ASP A 1 252 ? 24.443 2.889 -44.573 1.00 86.81 252 ASP A CA 1
ATOM 2035 C C . ASP A 1 252 ? 25.949 2.966 -44.868 1.00 86.81 252 ASP A C 1
ATOM 2037 O O . ASP A 1 252 ? 26.377 2.786 -46.010 1.00 86.81 252 ASP A O 1
ATOM 2041 N N . ALA A 1 253 ? 26.786 3.136 -43.839 1.00 81.88 253 ALA A N 1
ATOM 2042 C CA . ALA A 1 253 ? 28.238 3.094 -43.992 1.00 81.88 253 ALA A CA 1
ATOM 2043 C C . ALA A 1 253 ? 28.729 1.734 -44.523 1.00 81.88 253 ALA A C 1
ATOM 2045 O O . ALA A 1 253 ? 29.629 1.691 -45.364 1.00 81.88 253 ALA A O 1
ATOM 2046 N N . LEU A 1 254 ? 28.133 0.621 -44.075 1.00 84.12 254 LEU A N 1
ATOM 2047 C CA . LEU A 1 254 ? 28.447 -0.716 -44.584 1.00 84.12 254 LEU A CA 1
ATOM 2048 C C . LEU A 1 254 ? 28.057 -0.872 -46.060 1.00 84.12 254 LEU A C 1
ATOM 2050 O O . LEU A 1 254 ? 28.829 -1.442 -46.828 1.00 84.12 254 LEU A O 1
ATOM 2054 N N . VAL A 1 255 ? 26.902 -0.341 -46.470 1.00 87.56 255 VAL A N 1
ATOM 2055 C CA . VAL A 1 255 ? 26.476 -0.333 -47.880 1.00 87.56 255 VAL A CA 1
ATOM 2056 C C . VAL A 1 255 ? 27.503 0.405 -48.739 1.00 87.56 255 VAL A C 1
ATOM 2058 O O . VAL A 1 255 ? 27.964 -0.143 -49.736 1.00 87.56 255 VAL A O 1
ATOM 2061 N N . VAL A 1 256 ? 27.974 1.577 -48.298 1.00 84.75 256 VAL A N 1
ATOM 2062 C CA . VAL A 1 256 ? 29.024 2.331 -49.007 1.00 84.75 256 VAL A CA 1
ATOM 2063 C C . VAL A 1 256 ? 30.327 1.527 -49.133 1.00 84.75 256 VAL A C 1
ATOM 2065 O O . VAL A 1 256 ? 30.976 1.573 -50.178 1.00 84.75 256 VAL A O 1
ATOM 2068 N N . ILE A 1 257 ? 30.725 0.761 -48.105 1.00 81.00 257 ILE A N 1
ATOM 2069 C CA . ILE A 1 257 ? 31.891 -0.144 -48.193 1.00 81.00 257 ILE A CA 1
ATOM 2070 C C . ILE A 1 257 ? 31.687 -1.177 -49.300 1.00 81.00 257 ILE A C 1
ATOM 2072 O O . ILE A 1 257 ? 32.600 -1.414 -50.095 1.00 81.00 257 ILE A O 1
ATOM 2076 N N . VAL A 1 258 ? 30.511 -1.806 -49.329 1.00 86.19 258 VAL A N 1
ATOM 2077 C CA . VAL A 1 258 ? 30.173 -2.830 -50.320 1.00 86.19 258 VAL A CA 1
ATOM 2078 C C . VAL A 1 258 ? 30.203 -2.236 -51.726 1.00 86.19 258 VAL A C 1
ATOM 2080 O O . VAL A 1 258 ? 30.850 -2.814 -52.595 1.00 86.19 258 VAL A O 1
ATOM 2083 N N . ASP A 1 259 ? 29.618 -1.057 -51.938 1.00 87.38 259 ASP A N 1
ATOM 2084 C CA . ASP A 1 259 ? 29.627 -0.375 -53.237 1.00 87.38 259 ASP A CA 1
ATOM 2085 C C . ASP A 1 259 ? 31.056 -0.077 -53.717 1.00 87.38 259 ASP A C 1
ATOM 2087 O O . ASP A 1 259 ? 31.409 -0.346 -54.866 1.00 87.38 259 ASP A O 1
ATOM 2091 N N . VAL A 1 260 ? 31.928 0.417 -52.828 1.00 83.06 260 VAL A N 1
ATOM 2092 C CA . VAL A 1 260 ? 33.347 0.650 -53.154 1.00 83.06 260 VAL A CA 1
ATOM 2093 C C . VAL A 1 260 ? 34.054 -0.655 -53.530 1.00 83.06 260 VAL A C 1
ATOM 2095 O O . VAL A 1 260 ? 34.876 -0.662 -54.449 1.00 83.06 260 VAL A O 1
ATOM 2098 N N . LEU A 1 261 ? 33.753 -1.758 -52.840 1.00 84.00 261 LEU A N 1
ATOM 2099 C CA . LEU A 1 261 ? 34.324 -3.067 -53.150 1.00 84.00 261 LEU A CA 1
ATOM 2100 C C . LEU A 1 261 ? 33.862 -3.570 -54.523 1.00 84.00 261 LEU A C 1
ATOM 2102 O O . LEU A 1 261 ? 34.696 -4.061 -55.282 1.00 84.00 261 LEU A O 1
ATOM 2106 N N . VAL A 1 262 ? 32.580 -3.406 -54.861 1.00 88.19 262 VAL A N 1
ATOM 2107 C CA . VAL A 1 262 ? 32.032 -3.754 -56.182 1.00 88.19 262 VAL A CA 1
ATOM 2108 C C . VAL A 1 262 ? 32.775 -2.996 -57.281 1.00 88.19 262 VAL A C 1
ATOM 2110 O O . VAL A 1 262 ? 33.294 -3.622 -58.199 1.00 88.19 262 VAL A O 1
ATOM 2113 N N . VAL A 1 263 ? 32.958 -1.679 -57.133 1.00 86.88 263 VAL A N 1
ATOM 2114 C CA . VAL A 1 263 ? 33.710 -0.868 -58.108 1.00 86.88 263 VAL A CA 1
ATOM 2115 C C . VAL A 1 263 ? 35.154 -1.359 -58.275 1.00 86.88 263 VAL A C 1
ATOM 2117 O O . VAL A 1 263 ? 35.682 -1.377 -59.385 1.00 86.88 263 VAL A O 1
ATOM 2120 N N . ILE A 1 264 ? 35.821 -1.772 -57.192 1.00 81.88 264 ILE A N 1
ATOM 2121 C CA . ILE A 1 264 ? 37.177 -2.342 -57.271 1.00 81.88 264 ILE A CA 1
ATOM 2122 C C . ILE A 1 264 ? 37.172 -3.659 -58.052 1.00 81.88 264 ILE A C 1
ATOM 2124 O O . ILE A 1 264 ? 38.066 -3.879 -58.872 1.00 81.88 264 ILE A O 1
ATOM 2128 N N . VAL A 1 265 ? 36.188 -4.526 -57.800 1.00 87.31 265 VAL A N 1
ATOM 2129 C CA . VAL A 1 265 ? 36.028 -5.790 -58.526 1.00 87.31 265 VAL A CA 1
ATOM 2130 C C . VAL A 1 265 ? 35.795 -5.522 -60.012 1.00 87.31 265 VAL A C 1
ATOM 2132 O O . VAL A 1 265 ? 36.495 -6.116 -60.827 1.00 87.31 265 VAL A O 1
ATOM 2135 N N . ASP A 1 266 ? 34.920 -4.583 -60.372 1.00 90.19 266 ASP A N 1
ATOM 2136 C CA . ASP A 1 266 ? 34.656 -4.219 -61.770 1.00 90.19 266 ASP A CA 1
ATOM 2137 C C . ASP A 1 266 ? 35.928 -3.738 -62.485 1.00 90.19 266 ASP A C 1
ATOM 2139 O O . ASP A 1 266 ? 36.233 -4.172 -63.597 1.00 90.19 266 ASP A O 1
ATOM 2143 N N . VAL A 1 267 ? 36.733 -2.893 -61.831 1.00 86.38 267 VAL A N 1
ATOM 2144 C CA . VAL A 1 267 ? 38.024 -2.436 -62.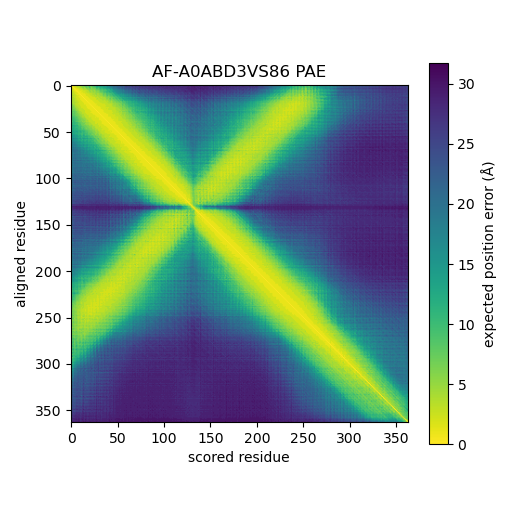377 1.00 86.38 267 VAL A CA 1
ATOM 2145 C C . VAL A 1 267 ? 38.996 -3.603 -62.582 1.00 86.38 267 VAL A C 1
ATOM 2147 O O . VAL A 1 267 ? 39.704 -3.643 -63.591 1.00 86.38 267 VAL A O 1
ATOM 2150 N N . LEU A 1 268 ? 39.042 -4.561 -61.651 1.00 86.69 268 LEU A N 1
ATOM 2151 C CA . LEU A 1 268 ? 39.866 -5.762 -61.800 1.00 86.69 268 LEU A CA 1
ATOM 2152 C C . LEU A 1 268 ? 39.388 -6.645 -62.953 1.00 86.69 268 LEU A C 1
ATOM 2154 O O . LEU A 1 268 ? 40.230 -7.144 -63.695 1.00 86.69 268 LEU A O 1
ATOM 2158 N N . VAL A 1 269 ? 38.075 -6.811 -63.134 1.00 90.94 269 VAL A N 1
ATOM 2159 C CA . VAL A 1 269 ? 37.504 -7.556 -64.267 1.00 90.94 269 VAL A CA 1
ATOM 2160 C C . VAL A 1 269 ? 37.955 -6.932 -65.586 1.00 90.94 269 VAL A C 1
ATOM 2162 O O . VAL A 1 269 ? 38.526 -7.633 -66.416 1.00 90.94 269 VAL A O 1
ATOM 2165 N N . VAL A 1 270 ? 37.838 -5.608 -65.737 1.00 90.81 270 VAL A N 1
ATOM 2166 C CA . VAL A 1 270 ? 38.303 -4.895 -66.943 1.00 90.81 270 VAL A CA 1
ATOM 2167 C C . VAL A 1 270 ? 39.805 -5.100 -67.187 1.00 90.81 270 VAL A C 1
ATOM 2169 O O . VAL A 1 270 ? 40.239 -5.259 -68.329 1.00 90.81 270 VAL A O 1
ATOM 2172 N N . PHE A 1 271 ? 40.620 -5.115 -66.130 1.00 87.06 271 PHE A N 1
ATOM 2173 C CA . PHE A 1 271 ? 42.054 -5.385 -66.251 1.00 87.06 271 PHE A CA 1
ATOM 2174 C C . PHE A 1 271 ? 42.345 -6.828 -66.693 1.00 87.06 271 PHE A C 1
ATOM 2176 O O . PHE A 1 271 ? 43.210 -7.046 -67.543 1.00 87.06 271 PHE A O 1
ATOM 2183 N N . VAL A 1 272 ? 41.621 -7.809 -66.143 1.00 90.44 272 VAL A N 1
ATOM 2184 C CA . VAL A 1 272 ? 41.726 -9.214 -66.560 1.00 90.44 272 VAL A CA 1
ATOM 2185 C C . VAL A 1 272 ? 41.314 -9.366 -68.023 1.00 90.44 272 VAL A C 1
ATOM 2187 O O . VAL A 1 272 ? 42.050 -9.991 -68.783 1.00 90.44 272 VAL A O 1
ATOM 2190 N N . ASP A 1 273 ? 40.215 -8.742 -68.446 1.00 90.75 273 ASP A N 1
ATOM 2191 C CA . ASP A 1 273 ? 39.765 -8.760 -69.841 1.00 90.75 273 ASP A CA 1
ATOM 2192 C C . ASP A 1 273 ? 40.833 -8.182 -70.782 1.00 90.75 273 ASP A C 1
ATOM 2194 O O . ASP A 1 273 ? 41.153 -8.777 -71.813 1.00 90.75 273 ASP A O 1
ATOM 2198 N N . ALA A 1 274 ? 41.465 -7.066 -70.404 1.00 86.62 274 ALA A N 1
ATOM 2199 C CA . ALA A 1 274 ? 42.566 -6.485 -71.170 1.00 86.62 274 ALA A CA 1
ATOM 2200 C C . ALA A 1 274 ? 43.777 -7.433 -71.272 1.00 86.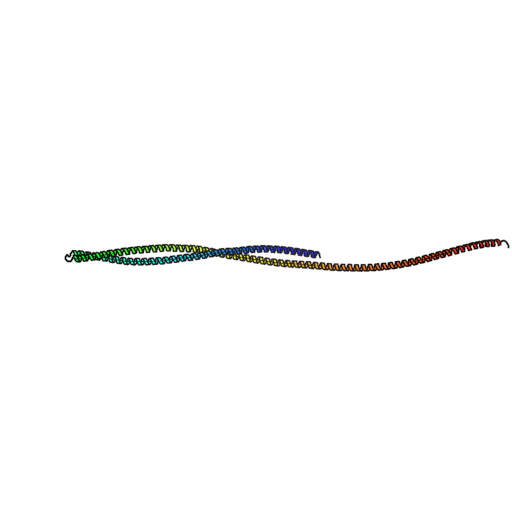62 274 ALA A C 1
ATOM 2202 O O . ALA A 1 274 ? 44.374 -7.563 -72.344 1.00 86.62 274 ALA A O 1
ATOM 2203 N N . LEU A 1 275 ? 44.128 -8.130 -70.185 1.00 89.25 275 LEU A N 1
ATOM 2204 C CA . LEU A 1 275 ? 45.198 -9.130 -70.190 1.00 89.25 275 LEU A CA 1
ATOM 2205 C C . LEU A 1 275 ? 44.859 -10.312 -71.110 1.00 89.25 275 LEU A C 1
ATOM 2207 O O . LEU A 1 275 ? 45.720 -10.753 -71.870 1.00 89.25 275 LEU A O 1
ATOM 2211 N N . ILE A 1 276 ? 43.611 -10.792 -71.083 1.00 90.81 276 ILE A N 1
ATOM 2212 C CA . ILE A 1 276 ? 43.129 -11.856 -71.976 1.00 90.81 276 ILE A CA 1
ATOM 2213 C C . ILE A 1 276 ? 43.300 -11.436 -73.442 1.00 90.81 276 ILE A C 1
ATOM 2215 O O . ILE A 1 276 ? 43.813 -12.217 -74.244 1.00 90.81 276 ILE A O 1
ATOM 2219 N N . VAL A 1 277 ? 42.943 -10.196 -73.792 1.00 89.38 277 VAL A N 1
ATOM 2220 C CA . VAL A 1 277 ? 43.130 -9.662 -75.152 1.00 89.38 277 VAL A CA 1
ATOM 2221 C C . VAL A 1 277 ? 44.610 -9.643 -75.552 1.00 89.38 277 VAL A C 1
ATOM 2223 O O . VAL A 1 277 ? 44.946 -10.060 -76.660 1.00 89.38 277 VAL A O 1
ATOM 2226 N N . ILE A 1 278 ? 45.512 -9.217 -74.662 1.00 87.56 278 ILE A N 1
ATOM 2227 C CA . ILE A 1 278 ? 46.964 -9.237 -74.921 1.00 87.56 278 ILE A CA 1
ATOM 2228 C C . ILE A 1 278 ? 47.455 -10.665 -75.177 1.00 87.56 278 ILE A C 1
ATOM 2230 O O . ILE A 1 278 ? 48.196 -10.897 -76.133 1.00 87.56 278 ILE A O 1
ATOM 2234 N N . VAL A 1 279 ? 47.030 -11.626 -74.350 1.00 88.62 279 VAL A N 1
ATOM 2235 C CA . VAL A 1 279 ? 47.381 -13.042 -74.522 1.00 88.62 279 VAL A CA 1
ATOM 2236 C C . VAL A 1 279 ? 46.890 -13.553 -75.875 1.00 88.62 279 VAL A C 1
ATOM 2238 O O . VAL A 1 279 ? 47.659 -14.193 -76.586 1.00 88.62 279 VAL A O 1
ATOM 2241 N N . TYR A 1 280 ? 45.658 -13.227 -76.274 1.00 90.62 280 TYR A N 1
ATOM 2242 C CA . TYR A 1 280 ? 45.122 -13.611 -77.580 1.00 90.62 280 TYR A CA 1
ATOM 2243 C C . TYR A 1 280 ? 45.964 -13.056 -78.740 1.00 90.62 280 TYR A C 1
ATOM 2245 O O . TYR A 1 280 ? 46.318 -13.798 -79.653 1.00 90.62 280 TYR A O 1
ATOM 2253 N N . ILE A 1 281 ? 46.353 -11.776 -78.687 1.00 86.62 281 ILE A N 1
ATOM 2254 C CA . ILE A 1 281 ? 47.230 -11.160 -79.698 1.00 86.62 281 ILE A CA 1
ATOM 2255 C C . ILE A 1 281 ? 48.584 -11.879 -79.765 1.00 86.62 281 ILE A C 1
ATOM 2257 O O . ILE A 1 281 ? 49.098 -12.121 -80.857 1.00 86.62 281 ILE A O 1
ATOM 2261 N N . LEU A 1 282 ? 49.160 -12.237 -78.615 1.00 85.81 282 LEU A N 1
ATOM 2262 C CA . LEU A 1 282 ? 50.427 -12.964 -78.554 1.00 85.81 282 LEU A CA 1
ATOM 2263 C C . LEU A 1 282 ? 50.302 -14.356 -79.177 1.00 85.81 282 LEU A C 1
ATOM 2265 O O . LEU A 1 282 ? 51.172 -14.736 -79.955 1.00 85.81 282 LEU A O 1
ATOM 2269 N N . VAL A 1 283 ? 49.222 -15.089 -78.887 1.00 88.44 283 VAL A N 1
ATOM 2270 C CA . VAL A 1 283 ? 48.943 -16.391 -79.515 1.00 88.44 283 VAL A CA 1
ATOM 2271 C C . VAL A 1 283 ? 48.880 -16.245 -81.036 1.00 88.44 283 VAL A C 1
ATOM 2273 O O . VAL A 1 283 ? 49.599 -16.949 -81.735 1.00 88.44 283 VAL A O 1
ATOM 2276 N N . VAL A 1 284 ? 48.133 -15.262 -81.548 1.00 86.50 284 VAL A N 1
ATOM 2277 C CA . VAL A 1 284 ? 48.060 -14.991 -82.995 1.00 86.50 284 VAL A CA 1
ATOM 2278 C C . VAL A 1 284 ? 49.439 -14.657 -83.580 1.00 86.50 284 VAL A C 1
ATOM 2280 O O . VAL A 1 284 ? 49.780 -15.114 -84.668 1.00 86.50 284 VAL A O 1
ATOM 2283 N N . PHE A 1 285 ? 50.264 -13.880 -82.874 1.00 84.31 285 PHE A N 1
ATOM 2284 C CA . PHE A 1 285 ? 51.628 -13.575 -83.315 1.00 84.31 285 PHE A CA 1
ATOM 2285 C C . PHE A 1 285 ? 52.516 -14.827 -83.370 1.00 84.31 285 PHE A C 1
ATOM 2287 O O . PHE A 1 285 ? 53.275 -15.002 -84.325 1.00 84.31 285 PHE A O 1
ATOM 2294 N N . VAL A 1 286 ? 52.408 -15.708 -82.370 1.00 86.12 286 VAL A N 1
ATOM 2295 C CA . VAL A 1 286 ? 53.097 -17.004 -82.359 1.00 86.12 286 VAL A CA 1
ATOM 2296 C C . VAL A 1 286 ? 52.642 -17.857 -83.541 1.00 86.12 286 VAL A C 1
ATOM 2298 O O . VAL A 1 286 ? 53.499 -18.383 -84.246 1.00 86.12 286 VAL A O 1
ATOM 2301 N N . ASP A 1 287 ? 51.340 -17.932 -83.821 1.00 86.31 287 ASP A N 1
ATOM 2302 C CA . ASP A 1 287 ? 50.810 -18.676 -84.970 1.00 86.31 287 ASP A CA 1
ATOM 2303 C C . ASP A 1 287 ? 51.392 -18.157 -86.296 1.00 86.31 287 ASP A C 1
ATOM 2305 O O . ASP A 1 287 ? 51.844 -18.939 -87.134 1.00 86.31 287 ASP A O 1
ATOM 2309 N N . VAL A 1 288 ? 51.472 -16.832 -86.476 1.00 84.06 288 VAL A N 1
ATOM 2310 C CA . VAL A 1 288 ? 52.107 -16.216 -87.657 1.00 84.06 288 VAL A CA 1
ATOM 2311 C C . VAL A 1 288 ? 53.590 -16.581 -87.752 1.00 84.06 288 VAL A C 1
ATOM 2313 O O . VAL A 1 288 ? 54.071 -16.922 -88.834 1.00 84.06 288 VAL A O 1
ATOM 2316 N N . LEU A 1 289 ? 54.327 -16.541 -86.638 1.00 83.56 289 LEU A N 1
ATOM 2317 C CA . LEU A 1 289 ? 55.738 -16.926 -86.611 1.00 83.56 289 LEU A CA 1
ATOM 2318 C C . LEU A 1 289 ? 55.921 -18.402 -86.991 1.00 83.56 289 LEU A C 1
ATOM 2320 O O . LEU A 1 289 ? 56.814 -18.717 -87.774 1.00 83.56 289 LEU A O 1
ATOM 2324 N N . VAL A 1 290 ? 55.059 -19.293 -86.490 1.00 86.25 290 VAL A N 1
ATOM 2325 C CA . VAL A 1 290 ? 55.055 -20.718 -86.854 1.00 86.25 290 VAL A CA 1
ATOM 2326 C C . VAL A 1 290 ? 54.859 -20.889 -88.362 1.00 86.25 290 VAL A C 1
ATOM 2328 O O . VAL A 1 290 ? 55.599 -21.647 -88.989 1.00 86.25 290 VAL A O 1
ATOM 2331 N N . VAL A 1 291 ? 53.931 -20.144 -88.973 1.00 83.69 291 VAL A N 1
ATOM 2332 C CA . VAL A 1 291 ? 53.726 -20.158 -90.432 1.00 83.69 291 VAL A CA 1
ATOM 2333 C C . VAL A 1 291 ? 54.971 -19.672 -91.184 1.00 83.69 291 VAL A C 1
ATOM 2335 O O . VAL A 1 291 ? 55.371 -20.299 -92.164 1.00 83.69 291 VAL A O 1
ATOM 2338 N N . ILE A 1 292 ? 55.627 -18.598 -90.729 1.00 83.06 292 ILE A N 1
ATOM 2339 C CA . ILE A 1 292 ? 56.878 -18.104 -91.334 1.00 83.06 292 ILE A CA 1
ATOM 2340 C C . ILE A 1 292 ? 57.980 -19.165 -91.259 1.00 83.06 292 ILE A C 1
ATOM 2342 O O . ILE A 1 292 ? 58.659 -19.413 -92.255 1.00 83.06 292 ILE A O 1
ATOM 2346 N N . VAL A 1 293 ? 58.149 -19.807 -90.099 1.00 83.88 293 VAL A N 1
ATOM 2347 C CA . VAL A 1 293 ? 59.126 -20.889 -89.915 1.00 83.88 293 VAL A CA 1
ATOM 2348 C C . VAL A 1 293 ? 58.829 -22.038 -90.875 1.00 83.88 293 VAL A C 1
ATOM 2350 O O . VAL A 1 293 ? 59.747 -22.518 -91.532 1.00 83.88 293 VAL A O 1
ATOM 2353 N N . TYR A 1 294 ? 57.563 -22.436 -91.023 1.00 85.06 294 TYR A N 1
ATOM 2354 C CA . TYR A 1 294 ? 57.168 -23.473 -91.976 1.00 85.06 294 TYR A CA 1
ATOM 2355 C C . TYR A 1 294 ? 57.538 -23.108 -93.421 1.00 85.06 294 TYR A C 1
ATOM 2357 O O . TYR A 1 294 ? 58.130 -23.920 -94.127 1.00 85.06 294 TYR A O 1
ATOM 2365 N N . ILE A 1 295 ? 57.265 -21.873 -93.855 1.00 81.94 295 ILE A N 1
ATOM 2366 C CA . ILE A 1 295 ? 57.655 -21.390 -95.190 1.00 81.94 295 ILE A CA 1
ATOM 2367 C C . ILE A 1 295 ? 59.178 -21.437 -95.367 1.00 81.94 295 ILE A C 1
ATOM 2369 O O . ILE A 1 295 ? 59.660 -21.862 -96.413 1.00 81.94 295 ILE A O 1
ATOM 2373 N N . LEU A 1 296 ? 59.942 -21.017 -94.355 1.00 81.69 296 LEU A N 1
ATOM 2374 C CA . LEU A 1 296 ? 61.403 -21.043 -94.403 1.00 81.69 296 LEU A CA 1
ATOM 2375 C C . LEU A 1 296 ? 61.929 -22.475 -94.528 1.00 81.69 296 LEU A C 1
ATOM 2377 O O . LEU A 1 296 ? 62.808 -22.708 -95.352 1.00 81.69 296 LEU A O 1
ATOM 2381 N N . VAL A 1 297 ? 61.367 -23.426 -93.775 1.00 83.44 297 VAL A N 1
ATOM 2382 C CA . VAL A 1 297 ? 61.691 -24.856 -93.910 1.00 83.44 297 VAL A CA 1
ATOM 2383 C C . VAL A 1 297 ? 61.443 -25.325 -95.343 1.00 83.44 297 VAL A C 1
ATOM 2385 O O . VAL A 1 297 ? 62.347 -25.880 -95.952 1.00 83.44 297 VAL A O 1
ATOM 2388 N N . VAL A 1 298 ? 60.286 -25.003 -95.930 1.00 81.88 298 VAL A N 1
ATOM 2389 C CA . VAL A 1 298 ? 59.984 -25.354 -97.328 1.00 81.88 298 VAL A CA 1
ATOM 2390 C C . VAL A 1 298 ? 60.991 -24.734 -98.308 1.00 81.88 298 VAL A C 1
ATOM 2392 O O . VAL A 1 298 ? 61.416 -25.396 -99.251 1.00 81.88 298 VAL A O 1
ATOM 2395 N N . ILE A 1 299 ? 61.410 -23.480 -98.105 1.00 80.12 299 ILE A N 1
ATOM 2396 C CA . ILE A 1 299 ? 62.444 -22.838 -98.938 1.00 80.12 299 ILE A CA 1
ATOM 2397 C C . ILE A 1 299 ? 63.784 -23.565 -98.803 1.00 80.12 299 ILE A C 1
ATOM 2399 O O . ILE A 1 299 ? 64.457 -23.791 -99.809 1.00 80.12 299 ILE A O 1
ATOM 2403 N N . VAL A 1 300 ? 64.176 -23.922 -97.577 1.00 80.75 300 VAL A N 1
ATOM 2404 C CA . VAL A 1 300 ? 65.399 -24.690 -97.318 1.00 80.75 300 VAL A CA 1
ATOM 2405 C C . VAL A 1 300 ? 65.326 -26.041 -98.024 1.00 80.75 300 VAL A C 1
ATOM 2407 O O . VAL A 1 300 ? 66.270 -26.376 -98.731 1.00 80.75 300 VAL A O 1
ATOM 2410 N N . ASP A 1 301 ? 64.208 -26.760 -97.927 1.00 82.00 301 ASP A N 1
ATOM 2411 C CA . ASP A 1 301 ? 64.011 -28.039 -98.619 1.00 82.00 301 ASP A CA 1
ATOM 2412 C C . ASP A 1 301 ? 64.159 -27.884 -100.144 1.00 82.00 301 ASP A C 1
ATOM 2414 O O . ASP A 1 301 ? 64.856 -28.667 -100.788 1.00 82.00 301 ASP A O 1
ATOM 2418 N N . VAL A 1 302 ? 63.580 -26.834 -100.740 1.00 79.44 302 VAL A N 1
ATOM 2419 C CA . VAL A 1 302 ? 63.733 -26.538 -102.179 1.00 79.44 302 VAL A CA 1
ATOM 2420 C C . VAL A 1 302 ? 65.188 -26.232 -102.546 1.00 79.44 302 VAL A C 1
ATOM 2422 O O . VAL A 1 302 ? 65.667 -26.686 -103.586 1.00 79.44 302 VAL A O 1
ATOM 2425 N N . LEU A 1 303 ? 65.904 -25.471 -101.715 1.00 78.50 303 LEU A N 1
ATOM 2426 C CA . LEU A 1 303 ? 67.323 -25.188 -101.932 1.00 78.50 303 LEU A CA 1
ATOM 2427 C C . LEU A 1 303 ? 68.177 -26.450 -101.824 1.00 78.50 303 LEU A C 1
ATOM 2429 O O . LEU A 1 303 ? 69.079 -26.613 -102.639 1.00 78.50 303 LEU A O 1
ATOM 2433 N N . VAL A 1 304 ? 67.888 -27.342 -100.872 1.00 79.69 304 VAL A N 1
ATOM 2434 C CA . VAL A 1 304 ? 68.557 -28.647 -100.758 1.00 79.69 304 VAL A CA 1
ATOM 2435 C C . VAL A 1 304 ? 68.370 -29.437 -102.050 1.00 79.69 304 VAL A C 1
ATOM 2437 O O . VAL A 1 304 ? 69.360 -29.853 -102.640 1.00 79.69 304 VAL A O 1
ATOM 2440 N N . VAL A 1 305 ? 67.143 -29.525 -102.573 1.00 78.06 305 VAL A N 1
ATOM 2441 C CA . VAL A 1 305 ? 66.884 -30.181 -103.867 1.00 78.06 305 VAL A CA 1
ATOM 2442 C C . VAL A 1 305 ? 67.665 -29.516 -105.009 1.00 78.06 305 VAL A C 1
ATOM 2444 O O . VAL A 1 305 ? 68.192 -30.202 -105.882 1.00 78.06 305 VAL A O 1
ATOM 2447 N N . PHE A 1 306 ? 67.778 -28.186 -105.026 1.00 73.75 306 PHE A N 1
ATOM 2448 C CA . PHE A 1 306 ? 68.559 -27.477 -106.045 1.00 73.75 306 PHE A CA 1
ATOM 2449 C C . PHE A 1 306 ? 70.063 -27.773 -105.939 1.00 73.75 306 PHE A C 1
ATOM 2451 O O . PHE A 1 306 ? 70.731 -27.950 -106.958 1.00 73.75 306 PHE A O 1
ATOM 2458 N N . VAL A 1 307 ? 70.592 -27.850 -104.713 1.00 75.12 307 VAL A N 1
ATOM 2459 C CA . VAL A 1 307 ? 71.974 -28.267 -104.443 1.00 75.12 307 VAL A CA 1
ATOM 2460 C C . VAL A 1 307 ? 72.187 -29.704 -104.906 1.00 75.12 307 VAL A C 1
ATOM 2462 O O . VAL A 1 307 ? 73.160 -29.947 -105.613 1.00 75.12 307 VAL A O 1
ATOM 2465 N N . ASP A 1 308 ? 71.268 -30.624 -104.607 1.00 78.56 308 ASP A N 1
ATOM 2466 C CA . ASP A 1 308 ? 71.343 -32.016 -105.064 1.00 78.56 308 ASP A CA 1
ATOM 2467 C C . ASP A 1 308 ? 71.397 -32.099 -106.600 1.00 78.56 308 ASP A C 1
ATOM 2469 O O . ASP A 1 308 ? 72.228 -32.813 -107.161 1.00 78.56 308 ASP A O 1
ATOM 2473 N N . VAL A 1 309 ? 70.578 -31.312 -107.309 1.00 76.06 309 VAL A N 1
ATOM 2474 C CA . VAL A 1 309 ? 70.627 -31.216 -108.781 1.00 76.06 309 VAL A CA 1
ATOM 2475 C C . VAL A 1 309 ? 71.973 -30.674 -109.268 1.00 76.06 309 VAL A C 1
ATOM 2477 O O . VAL A 1 309 ? 72.525 -31.187 -110.243 1.00 76.06 309 VAL A O 1
ATOM 2480 N N . LEU A 1 310 ? 72.521 -29.651 -108.609 1.00 74.75 310 LEU A N 1
ATOM 2481 C CA . LEU A 1 310 ? 73.827 -29.094 -108.959 1.00 74.75 310 LEU A CA 1
ATOM 2482 C C . LEU A 1 310 ? 74.946 -30.124 -108.760 1.00 74.75 310 LEU A C 1
ATOM 2484 O O . LEU A 1 310 ? 75.811 -30.234 -109.624 1.00 74.75 310 LEU A O 1
ATOM 2488 N N . VAL A 1 311 ? 74.913 -30.891 -107.665 1.00 77.00 311 VAL A N 1
ATOM 2489 C CA . VAL A 1 311 ? 75.861 -31.987 -107.406 1.00 77.00 311 VAL A CA 1
ATOM 2490 C C . VAL A 1 311 ? 75.809 -33.003 -108.543 1.00 77.00 311 VAL A C 1
ATOM 2492 O O . VAL A 1 311 ? 76.847 -33.312 -109.115 1.00 77.00 311 VAL A O 1
ATOM 2495 N N . VAL A 1 312 ? 74.613 -33.421 -108.969 1.00 75.31 312 VAL A N 1
ATOM 2496 C CA . VAL A 1 312 ? 74.459 -34.329 -110.119 1.00 75.31 312 VAL A CA 1
ATOM 2497 C C . VAL A 1 312 ? 75.043 -33.730 -111.407 1.00 75.31 312 VAL A C 1
ATOM 2499 O O . VAL A 1 312 ? 75.692 -34.438 -112.174 1.00 75.31 312 VAL A O 1
ATOM 2502 N N . ILE A 1 313 ? 74.856 -32.430 -111.664 1.00 73.31 313 ILE A N 1
ATOM 2503 C CA . ILE A 1 313 ? 75.464 -31.752 -112.824 1.00 73.31 313 ILE A CA 1
ATOM 2504 C C . ILE A 1 313 ? 76.994 -31.766 -112.729 1.00 73.31 313 ILE A C 1
ATOM 2506 O O . ILE A 1 313 ? 77.660 -32.033 -113.730 1.00 73.31 313 ILE A O 1
ATOM 2510 N N . VAL A 1 314 ? 77.550 -31.476 -111.550 1.00 72.94 314 VAL A N 1
ATOM 2511 C CA . VAL A 1 314 ? 78.998 -31.513 -111.308 1.00 72.94 314 VAL A CA 1
ATOM 2512 C C . VAL A 1 314 ? 79.534 -32.923 -111.538 1.00 72.94 314 VAL A C 1
ATOM 2514 O O . VAL A 1 314 ? 80.515 -33.062 -112.263 1.00 72.94 314 VAL A O 1
ATOM 2517 N N . ASP A 1 315 ? 78.867 -33.957 -111.024 1.00 77.12 315 ASP A N 1
ATOM 2518 C CA . ASP A 1 315 ? 79.256 -35.355 -111.231 1.00 77.12 315 ASP A CA 1
ATOM 2519 C C . ASP A 1 315 ? 79.289 -35.718 -112.725 1.00 77.12 315 ASP A C 1
ATOM 2521 O O . ASP A 1 315 ? 80.255 -36.309 -113.207 1.00 77.12 315 ASP A O 1
ATOM 2525 N N . VAL A 1 316 ? 78.282 -35.301 -113.503 1.00 73.94 316 VAL A N 1
ATOM 2526 C CA . VAL A 1 316 ? 78.270 -35.490 -114.967 1.00 73.94 316 VAL A CA 1
ATOM 2527 C C . VAL A 1 316 ? 79.436 -34.761 -115.639 1.00 73.94 316 VAL A C 1
ATOM 2529 O O . VAL A 1 316 ? 80.051 -35.288 -116.566 1.00 73.94 316 VAL A O 1
ATOM 2532 N N . LEU A 1 317 ? 79.756 -33.549 -115.186 1.00 72.50 317 LEU A N 1
ATOM 2533 C CA . LEU A 1 317 ? 80.834 -32.741 -115.749 1.00 72.50 317 LEU A CA 1
ATOM 2534 C C . LEU A 1 317 ? 82.208 -33.348 -115.440 1.00 72.50 317 LEU A C 1
ATOM 2536 O O . LEU A 1 317 ? 83.059 -33.375 -116.325 1.00 72.50 317 LEU A O 1
ATOM 2540 N N . VAL A 1 318 ? 82.399 -33.904 -114.239 1.00 74.94 318 VAL A N 1
ATOM 2541 C CA . VAL A 1 318 ? 83.592 -34.688 -113.874 1.00 74.94 318 VAL A CA 1
ATOM 2542 C C . VAL A 1 318 ? 83.756 -35.874 -114.822 1.00 74.94 318 VAL A C 1
ATOM 2544 O O . VAL A 1 318 ? 84.822 -36.030 -115.406 1.00 74.94 318 VAL A O 1
ATOM 2547 N N . VAL A 1 319 ? 82.688 -36.635 -115.085 1.00 72.38 319 VAL A N 1
ATOM 2548 C CA . VAL A 1 319 ? 82.734 -37.754 -116.045 1.00 72.38 319 VAL A CA 1
ATOM 2549 C C . VAL A 1 319 ? 83.118 -37.284 -117.457 1.00 72.38 319 VAL A C 1
ATOM 2551 O O . VAL A 1 319 ? 83.891 -37.953 -118.140 1.00 72.38 319 VAL A O 1
ATOM 2554 N N . ILE A 1 320 ? 82.628 -36.127 -117.916 1.00 71.25 320 ILE A N 1
ATOM 2555 C CA . ILE A 1 320 ? 83.018 -35.549 -119.217 1.00 71.25 320 ILE A CA 1
ATOM 2556 C C . ILE A 1 320 ? 84.500 -35.155 -119.232 1.00 71.25 320 ILE A C 1
ATOM 2558 O O . ILE A 1 320 ? 85.186 -35.387 -120.230 1.00 71.25 320 ILE A O 1
ATOM 2562 N N . VAL A 1 321 ? 84.992 -34.552 -118.148 1.00 70.94 321 VAL A N 1
ATOM 2563 C CA . VAL A 1 321 ? 86.405 -34.180 -118.010 1.00 70.94 321 VAL A CA 1
ATOM 2564 C C . VAL A 1 321 ? 87.284 -35.426 -118.036 1.00 70.94 321 VAL A C 1
ATOM 2566 O O . VAL A 1 321 ? 88.253 -35.440 -118.788 1.00 70.94 321 VAL A O 1
ATOM 2569 N N . ASP A 1 322 ? 86.914 -36.490 -117.323 1.00 74.88 322 ASP A N 1
ATOM 2570 C CA . ASP A 1 322 ? 87.643 -37.762 -117.346 1.00 74.88 322 ASP A CA 1
ATOM 2571 C C . ASP A 1 322 ? 87.719 -38.343 -118.770 1.00 74.88 322 ASP A C 1
ATOM 2573 O O . ASP A 1 322 ? 88.784 -38.766 -119.221 1.00 74.88 322 ASP A O 1
ATOM 2577 N N . VAL A 1 323 ? 86.621 -38.292 -119.534 1.00 70.75 323 VAL A N 1
ATOM 2578 C CA . VAL A 1 323 ? 86.592 -38.722 -120.947 1.00 70.75 323 VAL A CA 1
ATOM 2579 C C . VAL A 1 323 ? 87.514 -37.861 -121.820 1.00 70.75 323 VAL A C 1
ATOM 2581 O O . VAL A 1 323 ? 88.210 -38.386 -122.691 1.00 70.75 323 VAL A O 1
ATOM 2584 N N . LEU A 1 324 ? 87.540 -36.543 -121.601 1.00 70.50 324 LEU A N 1
ATOM 2585 C CA . LEU A 1 324 ? 88.431 -35.629 -122.317 1.00 70.50 324 LEU A CA 1
ATOM 2586 C C . LEU A 1 324 ? 89.901 -35.873 -121.981 1.00 70.50 324 LEU A C 1
ATOM 2588 O O . LEU A 1 324 ? 90.721 -35.836 -122.893 1.00 70.50 324 LEU A O 1
ATOM 2592 N N . VAL A 1 325 ? 90.238 -36.144 -120.717 1.00 72.06 325 VAL A N 1
ATOM 2593 C CA . VAL A 1 325 ? 91.608 -36.490 -120.306 1.00 72.06 325 VAL A CA 1
ATOM 2594 C C . VAL A 1 325 ? 92.073 -37.737 -121.050 1.00 72.06 325 VAL A C 1
ATOM 2596 O O . VAL A 1 325 ? 93.125 -37.703 -121.681 1.00 72.06 325 VAL A O 1
ATOM 2599 N N . VAL A 1 326 ? 91.242 -38.783 -121.109 1.00 69.38 326 VAL A N 1
ATOM 2600 C CA . VAL A 1 326 ? 91.547 -39.987 -121.901 1.00 69.38 326 VAL A CA 1
ATOM 2601 C C . VAL A 1 326 ? 91.747 -39.650 -123.386 1.00 69.38 326 VAL A C 1
ATOM 2603 O O . VAL A 1 326 ? 92.636 -40.200 -124.034 1.00 69.38 326 VAL A O 1
ATOM 2606 N N . PHE A 1 327 ? 90.959 -38.730 -123.948 1.00 66.62 327 PHE A N 1
ATOM 2607 C CA . PHE A 1 327 ? 91.114 -38.298 -125.341 1.00 66.62 327 PHE A CA 1
ATOM 2608 C C . PHE A 1 327 ? 92.418 -37.516 -125.579 1.00 66.62 327 PHE A C 1
ATOM 2610 O O . PHE A 1 327 ? 93.068 -37.695 -126.609 1.00 66.62 327 PHE A O 1
ATOM 2617 N N . VAL A 1 328 ? 92.814 -36.664 -124.628 1.00 68.12 328 VAL A N 1
ATOM 2618 C CA . VAL A 1 328 ? 94.086 -35.928 -124.664 1.00 68.12 328 VAL A CA 1
ATOM 2619 C C . VAL A 1 328 ? 95.262 -36.891 -124.552 1.00 68.12 328 VAL A C 1
ATOM 2621 O O . VAL A 1 328 ? 96.192 -36.767 -125.343 1.00 68.12 328 VAL A O 1
ATOM 2624 N N . ASP A 1 329 ? 95.199 -37.887 -123.669 1.00 71.88 329 ASP A N 1
ATOM 2625 C CA . ASP A 1 329 ? 96.244 -38.908 -123.542 1.00 71.88 329 ASP A CA 1
ATOM 2626 C C . ASP A 1 329 ? 96.450 -39.666 -124.865 1.00 71.88 329 ASP A C 1
ATOM 2628 O O . ASP A 1 329 ? 97.583 -39.860 -125.307 1.00 71.88 329 ASP A O 1
ATOM 2632 N N . VAL A 1 330 ? 95.367 -40.016 -125.570 1.00 66.56 330 VAL A N 1
ATOM 2633 C CA . VAL A 1 330 ? 95.444 -40.622 -126.914 1.00 66.56 330 VAL A CA 1
ATOM 2634 C C . VAL A 1 330 ? 96.106 -39.679 -127.926 1.00 66.56 330 VAL A C 1
ATOM 2636 O O . VAL A 1 330 ? 96.883 -40.122 -128.774 1.00 66.56 330 VAL A O 1
ATOM 2639 N N . LEU A 1 331 ? 95.818 -38.379 -127.849 1.00 65.06 331 LEU A N 1
ATOM 2640 C CA . LEU A 1 331 ? 96.382 -37.381 -128.754 1.00 65.06 331 LEU A CA 1
ATOM 2641 C C . LEU A 1 331 ? 97.874 -37.140 -128.485 1.00 65.06 331 LEU A C 1
ATOM 2643 O O . LEU A 1 331 ? 98.636 -37.006 -129.440 1.00 65.06 331 LEU A O 1
ATOM 2647 N N . VAL A 1 332 ? 98.304 -37.152 -127.219 1.00 69.38 332 VAL A N 1
ATOM 2648 C CA . VAL A 1 332 ? 99.723 -37.081 -126.828 1.00 69.38 332 VAL A CA 1
ATOM 2649 C C . VAL A 1 332 ? 100.495 -38.260 -127.411 1.00 69.38 332 VAL A C 1
ATOM 2651 O O . VAL A 1 332 ? 101.510 -38.046 -128.065 1.00 69.38 332 VAL A O 1
ATOM 2654 N N . VAL A 1 333 ? 99.964 -39.482 -127.305 1.00 66.06 333 VAL A N 1
ATOM 2655 C CA . VAL A 1 333 ? 100.579 -40.662 -127.938 1.00 66.06 333 VAL A CA 1
ATOM 2656 C C . VAL A 1 333 ? 100.706 -40.479 -129.458 1.00 66.06 333 VAL A C 1
ATOM 2658 O O . VAL A 1 333 ? 101.706 -40.876 -130.054 1.00 66.06 333 VAL A O 1
ATOM 2661 N N . PHE A 1 334 ? 99.726 -39.843 -130.105 1.00 61.44 334 PHE A N 1
ATOM 2662 C CA . PHE A 1 334 ? 9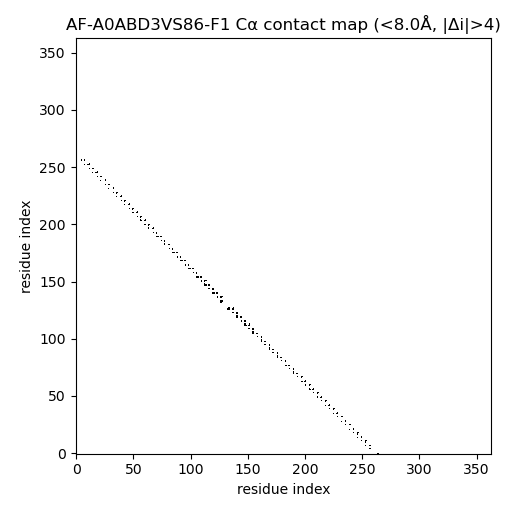9.782 -39.542 -131.539 1.00 61.44 334 PHE A CA 1
ATOM 2663 C C . PHE A 1 334 ? 100.859 -38.499 -131.887 1.00 61.44 334 PHE A C 1
ATOM 2665 O O . PHE A 1 334 ? 101.537 -38.628 -132.909 1.00 61.44 334 PHE A O 1
ATOM 2672 N N . VAL A 1 335 ? 101.029 -37.475 -131.043 1.00 65.75 335 VAL A N 1
ATOM 2673 C CA . VAL A 1 335 ? 102.074 -36.450 -131.191 1.00 65.75 335 VAL A CA 1
ATOM 2674 C C . VAL A 1 335 ? 103.459 -37.056 -130.986 1.00 65.75 335 VAL A C 1
ATOM 2676 O O . VAL A 1 335 ? 104.343 -36.782 -131.793 1.00 65.75 335 VAL A O 1
ATOM 2679 N N . ASP A 1 336 ? 103.642 -37.930 -129.997 1.00 69.00 336 ASP A N 1
ATOM 2680 C CA . ASP A 1 336 ? 104.919 -38.611 -129.761 1.00 69.00 336 ASP A CA 1
ATOM 2681 C C . ASP A 1 336 ? 105.339 -39.451 -130.978 1.00 69.00 336 ASP A C 1
ATOM 2683 O O . ASP A 1 336 ? 106.493 -39.406 -131.405 1.00 69.00 336 ASP A O 1
ATOM 2687 N N . VAL A 1 337 ? 104.393 -40.147 -131.622 1.00 63.38 337 VAL A N 1
ATOM 2688 C CA . VAL A 1 337 ? 104.651 -40.864 -132.885 1.00 63.38 337 VAL A CA 1
ATOM 2689 C C . VAL A 1 337 ? 105.057 -39.901 -134.006 1.00 63.38 337 VAL A C 1
ATOM 2691 O O . VAL A 1 337 ? 105.961 -40.208 -134.786 1.00 63.38 337 VAL A O 1
ATOM 2694 N N . LEU A 1 338 ? 104.420 -38.730 -134.096 1.00 63.09 338 LEU A N 1
ATOM 2695 C CA . LEU A 1 338 ? 104.751 -37.724 -135.105 1.00 63.09 338 LEU A CA 1
ATOM 2696 C C . LEU A 1 338 ? 106.155 -37.138 -134.890 1.00 63.09 338 LEU A C 1
ATOM 2698 O O . LEU A 1 338 ? 106.889 -36.966 -135.860 1.00 63.09 338 LEU A O 1
ATOM 2702 N N . VAL A 1 339 ? 106.545 -36.866 -133.641 1.00 68.44 339 VAL A N 1
ATOM 2703 C CA . VAL A 1 339 ? 107.888 -36.372 -133.291 1.00 68.44 339 VAL A CA 1
ATOM 2704 C C . VAL A 1 339 ? 108.953 -37.374 -133.725 1.00 68.44 339 VAL A C 1
ATOM 2706 O O . VAL A 1 339 ? 109.908 -36.991 -134.391 1.00 68.44 339 VAL A O 1
ATOM 2709 N N . VAL A 1 340 ? 108.739 -38.668 -133.475 1.00 64.50 340 VAL A N 1
ATOM 2710 C CA . VAL A 1 340 ? 109.654 -39.726 -133.935 1.00 64.50 340 VAL A CA 1
ATOM 2711 C C . VAL A 1 340 ? 109.794 -39.726 -135.468 1.00 64.50 340 VAL A C 1
ATOM 2713 O O . VAL A 1 340 ? 110.892 -39.916 -135.988 1.00 64.50 340 VAL A O 1
ATOM 2716 N N . ILE A 1 341 ? 108.711 -39.476 -136.216 1.00 62.97 341 ILE A N 1
ATOM 2717 C CA . ILE A 1 341 ? 108.758 -39.356 -137.686 1.00 62.97 341 ILE A CA 1
ATOM 2718 C C . ILE A 1 341 ? 109.549 -38.113 -138.119 1.00 62.97 341 ILE A C 1
ATOM 2720 O O . ILE A 1 341 ? 110.328 -38.188 -139.072 1.00 62.97 341 ILE A O 1
ATOM 2724 N N . VAL A 1 342 ? 109.361 -36.979 -137.439 1.00 62.88 342 VAL A N 1
ATOM 2725 C CA . VAL A 1 342 ? 110.094 -35.736 -137.722 1.00 62.88 342 VAL A CA 1
ATOM 2726 C C . VAL A 1 342 ? 111.585 -35.909 -137.445 1.00 62.88 34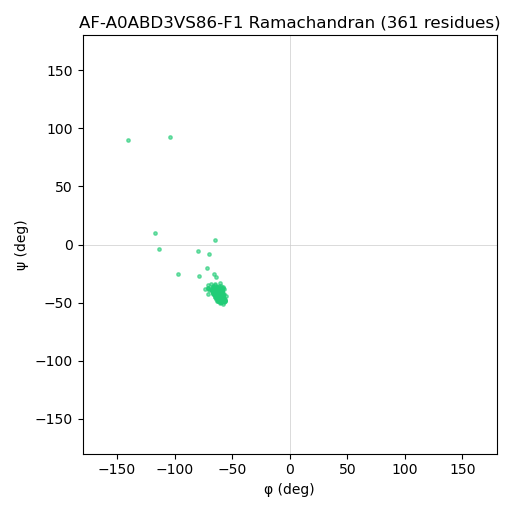2 VAL A C 1
ATOM 2728 O O . VAL A 1 342 ? 112.385 -35.520 -138.291 1.00 62.88 342 VAL A O 1
ATOM 2731 N N . ASP A 1 343 ? 111.968 -36.555 -136.346 1.00 67.56 343 ASP A N 1
ATOM 2732 C CA . ASP A 1 343 ? 113.375 -36.817 -136.026 1.00 67.56 343 ASP A CA 1
ATOM 2733 C C . ASP A 1 343 ? 114.048 -37.692 -137.094 1.00 67.56 343 ASP A C 1
ATOM 2735 O O . ASP A 1 343 ? 115.163 -37.402 -137.530 1.00 67.56 343 ASP A O 1
ATOM 2739 N N . VAL A 1 344 ? 113.352 -38.712 -137.611 1.00 60.06 344 VAL A N 1
ATOM 2740 C CA . VAL A 1 344 ? 113.840 -39.507 -138.754 1.00 60.06 344 VAL A CA 1
ATOM 2741 C C . VAL A 1 344 ? 114.011 -38.638 -140.003 1.00 60.06 344 VAL A C 1
ATOM 2743 O O . VAL A 1 344 ? 114.988 -38.793 -140.738 1.00 60.06 344 VAL A O 1
ATOM 2746 N N . LEU A 1 345 ? 113.085 -37.708 -140.252 1.00 60.88 345 LEU A N 1
ATOM 2747 C CA . LEU A 1 345 ? 113.151 -36.812 -141.403 1.00 60.88 345 LEU A CA 1
ATOM 2748 C C . LEU A 1 345 ? 114.323 -35.824 -141.295 1.00 60.88 345 LEU A C 1
ATOM 2750 O O . LEU A 1 345 ? 115.002 -35.587 -142.290 1.00 60.88 345 LEU A O 1
ATOM 2754 N N . VAL A 1 346 ? 114.593 -35.288 -140.100 1.00 65.06 346 VAL A N 1
ATOM 2755 C CA . VAL A 1 346 ? 115.745 -34.409 -139.834 1.00 65.06 346 VAL A CA 1
ATOM 2756 C C . VAL A 1 346 ? 117.052 -35.149 -140.101 1.00 65.06 346 VAL A C 1
ATOM 2758 O O . VAL A 1 346 ? 117.906 -34.622 -140.806 1.00 65.06 346 VAL A O 1
ATOM 2761 N N . VAL A 1 347 ? 117.177 -36.405 -139.664 1.00 60.38 347 VAL A N 1
ATOM 2762 C CA . VAL A 1 347 ? 118.360 -37.224 -139.975 1.00 60.38 347 VAL A CA 1
ATOM 2763 C C . VAL A 1 347 ? 118.531 -37.418 -141.490 1.00 60.38 347 VAL A C 1
ATOM 2765 O O . VAL A 1 347 ? 119.652 -37.366 -141.993 1.00 60.38 347 VAL A O 1
ATOM 2768 N N . ILE A 1 348 ? 117.442 -37.592 -142.249 1.00 60.28 348 ILE A N 1
ATOM 2769 C CA . ILE A 1 348 ? 117.503 -37.670 -143.720 1.00 60.28 348 ILE A CA 1
ATOM 2770 C C . ILE A 1 348 ? 117.962 -36.337 -144.326 1.00 60.28 348 ILE A C 1
ATOM 2772 O O . ILE A 1 348 ? 118.773 -36.343 -145.253 1.00 60.28 348 ILE A O 1
ATOM 2776 N N . VAL A 1 349 ? 117.467 -35.205 -143.817 1.00 61.22 349 VAL A N 1
ATOM 2777 C CA . VAL A 1 349 ? 117.866 -33.868 -144.281 1.00 61.22 349 VAL A CA 1
ATOM 2778 C C . VAL A 1 349 ? 119.340 -33.604 -143.982 1.00 61.22 349 VAL A C 1
ATOM 2780 O O . VAL A 1 349 ? 120.043 -33.139 -144.874 1.00 61.22 349 VAL A O 1
ATOM 2783 N N . ASP A 1 350 ? 119.843 -33.974 -142.805 1.00 62.59 350 ASP A N 1
ATOM 2784 C CA . ASP A 1 350 ? 121.260 -33.821 -142.460 1.00 62.59 350 ASP A CA 1
ATOM 2785 C C . ASP A 1 350 ? 122.164 -34.659 -143.379 1.00 62.59 350 ASP A C 1
ATOM 2787 O O . ASP A 1 350 ? 123.196 -34.176 -143.848 1.00 62.59 350 ASP A O 1
ATOM 2791 N N . VAL A 1 351 ? 121.750 -35.878 -143.746 1.00 58.88 351 VAL A N 1
ATOM 2792 C CA . VAL A 1 351 ? 122.455 -36.685 -144.761 1.00 58.88 351 VAL A CA 1
ATOM 2793 C C . VAL A 1 351 ? 122.449 -35.993 -146.130 1.00 58.88 351 VAL A C 1
ATOM 2795 O O . VAL A 1 351 ? 123.445 -36.037 -146.854 1.00 58.88 351 VAL A O 1
ATOM 2798 N N . LEU A 1 352 ? 121.347 -35.335 -146.491 1.00 59.38 352 LEU A N 1
ATOM 2799 C CA . LEU A 1 352 ? 121.198 -34.634 -147.766 1.00 59.38 352 LEU A CA 1
ATOM 2800 C C . LEU A 1 352 ? 122.054 -33.358 -147.819 1.00 59.38 352 LEU A C 1
ATOM 2802 O O . LEU A 1 352 ? 122.665 -33.087 -148.850 1.00 59.38 352 LEU A O 1
ATOM 2806 N N . VAL A 1 353 ? 122.171 -32.622 -146.710 1.00 60.12 353 VAL A N 1
ATOM 2807 C CA . VAL A 1 353 ? 123.053 -31.448 -146.588 1.00 60.12 353 VAL A CA 1
ATOM 2808 C C . VAL A 1 353 ? 124.521 -31.851 -146.726 1.00 60.12 353 VAL A C 1
ATOM 2810 O O . VAL A 1 353 ? 125.243 -31.231 -147.502 1.00 60.12 353 VAL A O 1
ATOM 2813 N N . VAL A 1 354 ? 124.948 -32.955 -146.101 1.00 59.34 354 VAL A N 1
ATOM 2814 C CA . VAL A 1 354 ? 126.305 -33.500 -146.308 1.00 59.34 354 VAL A CA 1
ATOM 2815 C C . VAL A 1 354 ? 126.541 -33.881 -147.779 1.00 59.34 354 VAL A C 1
ATOM 2817 O O . VAL A 1 354 ? 127.647 -33.719 -148.296 1.00 59.34 354 VAL A O 1
ATOM 2820 N N . PHE A 1 355 ? 125.506 -34.341 -148.490 1.00 57.41 355 PHE A N 1
ATOM 2821 C CA . PHE A 1 355 ? 125.594 -34.647 -149.921 1.00 57.41 355 PHE A CA 1
ATOM 2822 C C . PHE A 1 355 ? 125.723 -33.391 -150.799 1.00 57.41 355 PHE A C 1
ATOM 2824 O O . PHE A 1 355 ? 126.419 -33.419 -151.813 1.00 57.41 355 PHE A O 1
ATOM 2831 N N . VAL A 1 356 ? 125.075 -32.287 -150.415 1.00 58.81 356 VAL A N 1
ATOM 2832 C CA . VAL A 1 356 ? 125.167 -30.998 -151.120 1.00 58.81 356 VAL A CA 1
ATOM 2833 C C . VAL A 1 356 ? 126.524 -30.331 -150.875 1.00 58.81 356 VAL A C 1
ATOM 2835 O O . VAL A 1 356 ? 127.123 -29.829 -151.826 1.00 58.81 356 VAL A O 1
ATOM 2838 N N . ASP A 1 357 ? 127.073 -30.417 -149.662 1.00 59.53 357 ASP A N 1
ATOM 2839 C CA . ASP A 1 357 ? 128.417 -29.904 -149.354 1.00 59.53 357 ASP A CA 1
ATOM 2840 C C . ASP A 1 357 ? 129.529 -30.669 -150.096 1.00 59.53 357 ASP A C 1
ATOM 2842 O O . ASP A 1 357 ? 130.574 -30.102 -150.417 1.00 59.53 357 ASP A O 1
ATOM 2846 N N . ALA A 1 358 ? 129.298 -31.932 -150.472 1.00 56.62 358 ALA A N 1
ATOM 2847 C CA . ALA A 1 358 ? 130.223 -32.689 -151.317 1.00 56.62 358 ALA A CA 1
ATOM 2848 C C . ALA A 1 358 ? 130.246 -32.221 -152.791 1.00 56.62 358 ALA A C 1
ATOM 2850 O O . ALA A 1 358 ? 131.227 -32.469 -153.495 1.00 56.62 358 ALA A O 1
ATOM 2851 N N . LEU A 1 359 ? 129.208 -31.525 -153.277 1.00 58.09 359 LEU A N 1
ATOM 2852 C CA . LEU A 1 359 ? 129.127 -31.074 -154.675 1.00 58.09 359 LEU A CA 1
ATOM 2853 C C . LEU A 1 359 ? 129.966 -29.805 -154.954 1.00 58.09 359 LEU A C 1
ATOM 2855 O O . LEU A 1 359 ? 130.160 -29.438 -156.109 1.00 58.09 359 LEU A O 1
ATOM 2859 N N . ILE A 1 360 ? 130.558 -29.193 -153.923 1.00 55.81 360 ILE A N 1
ATOM 2860 C CA . ILE A 1 360 ? 131.449 -28.016 -153.987 1.00 55.81 360 ILE A CA 1
ATOM 2861 C C . ILE A 1 360 ? 132.797 -28.269 -154.729 1.00 55.81 360 ILE A C 1
ATOM 2863 O O . ILE A 1 360 ? 133.617 -27.364 -154.826 1.00 55.81 360 ILE A O 1
ATOM 2867 N N . VAL A 1 361 ? 133.075 -29.441 -155.324 1.00 56.75 361 VAL A N 1
ATOM 2868 C CA . VAL A 1 361 ? 134.448 -29.786 -155.788 1.00 56.75 361 VAL A CA 1
ATOM 2869 C C . VAL A 1 361 ? 134.650 -29.919 -157.320 1.00 56.75 361 VAL A C 1
ATOM 2871 O O . VAL A 1 361 ? 135.791 -30.060 -157.754 1.00 56.75 361 VAL A O 1
ATOM 2874 N N . ILE A 1 362 ? 133.628 -29.813 -158.188 1.00 55.47 362 ILE A N 1
ATOM 2875 C CA . ILE A 1 362 ? 133.820 -29.906 -159.661 1.00 55.47 362 ILE A CA 1
ATOM 2876 C C . ILE A 1 362 ? 132.936 -28.895 -160.425 1.00 55.47 362 ILE A C 1
ATOM 2878 O O . ILE A 1 362 ? 131.810 -29.231 -160.782 1.00 55.47 362 ILE A O 1
ATOM 2882 N N . VAL A 1 363 ? 133.461 -27.678 -160.656 1.00 47.94 363 VAL A N 1
ATOM 2883 C CA . VAL A 1 363 ? 133.381 -26.785 -161.854 1.00 47.94 363 VAL A CA 1
ATOM 2884 C C . VAL A 1 363 ? 133.834 -25.377 -161.473 1.00 47.94 363 VAL A C 1
ATOM 2886 O O . VAL A 1 363 ? 133.283 -24.818 -160.499 1.00 47.94 363 VAL A O 1
#

Nearest PDB structures (foldseek):
  3ja6-assembly1_I  TM=5.562E-01  e=2.976E+00  Escherichia coli